Protein 3O6P (pdb70)

CATH classification: 3.10.105.10

Organism: Enterococcus faecalis (strain ATCC 700802 / V583) (NCBI:txid226185)

Radius of gyration: 17.0 Å; Cα contacts (8 Å, |Δi|>4): 452; chains: 1; bounding box: 44×44×37 Å

B-factor: mean 22.33, std 11.41, range [8.14, 105.67]

Nearest PDB structures (foldseek):
  3o6p-assembly1_A  TM=1.005E+00  e=1.698E-41  Enterococcus faecalis V583
  5kzt-assembly1_A  TM=8.878E-01  e=4.268E-19  Listeria monocytogenes 10403S
  6npo-assembly1_A  TM=9.005E-01  e=2.693E-18  Bacillus anthracis
  8ay0-assembly3_C  TM=9.014E-01  e=3.805E-15  Bacillus subtilis
  8azb-assembly1_A  TM=8.814E-01  e=1.275E-14  Bacillus subtilis subsp. subtilis str. 168

Foldseek 3Di:
DKKFKWAFAPPDPLQLQVALLLVLLLQQLADLCCCDVPLPVPQWAAAQFFQRWPPAQPPDGDTLSVVLGHPGHHDLVSSAVSVVVSCVVSVHDAEEEEEWAPDPSGVSNVVSSQCRSPVSYPRYHYYYHHDHDVVLLVCLQVVVTRHYIDMDDDPDNDRLSRLVLCQQPHSNNSSSFYDPLLNVLSCCLVPPPVPPSNSNSVSSSNRNVCCGTMRTNTMRD

Secondary structure (DSSP, 8-state):
--EEE--B---STT-GGG-HHHHHHHHHT--HHHIIIIII-SS-B--SSSSPP--B-SSSS-BHHHHH-------HHHHHHHHHHHHHHHT-S-B--EEEE-SHHHHHHHHHHHHHHHHHSTTB---EEEE-HHHHHHHHHHT--SEE--EEE-SSS-THHHHGGGSTT-TT-TT----HHHHHHHHHHHSTT---HHHHHH--HHHHH--------EEE-

Structure (mmCIF, N/CA/C/O backbone):
data_3O6P
#
_entry.id   3O6P
#
_cell.length_a   50.733
_cell.length_b   53.653
_cell.length_c   79.498
_cell.angle_alpha   90.000
_cell.angle_beta   90.000
_cell.angle_gamma   90.000
#
_symmetry.space_group_name_H-M   'P 21 21 21'
#
loop_
_entity.id
_entity.type
_entity.pdbx_description
1 polymer 'Peptide ABC transporter, peptide-binding protein'
2 non-polymer 'SODIUM ION'
3 water water
#
loop_
_atom_site.group_PDB
_atom_site.id
_atom_site.type_symbol
_atom_site.label_atom_id
_atom_site.label_alt_id
_atom_site.label_comp_id
_atom_site.label_asym_id
_atom_site.label_entity_id
_atom_site.label_seq_id
_atom_site.pdbx_PDB_ins_code
_atom_site.Cartn_x
_atom_site.Cartn_y
_atom_site.Cartn_z
_atom_site.occupancy
_atom_site.B_iso_or_equiv
_atom_site.auth_seq_id
_atom_site.auth_comp_id
_atom_site.auth_asym_id
_atom_site.auth_atom_id
_atom_site.pdbx_PDB_model_num
ATOM 1 N N . ALA A 1 3 ? 35.402 36.031 22.422 1.00 30.67 300 ALA A N 1
ATOM 2 C CA . ALA A 1 3 ? 36.605 35.396 23.030 1.00 30.06 300 ALA A CA 1
ATOM 3 C C . ALA A 1 3 ? 36.733 33.901 22.676 1.00 28.79 300 ALA A C 1
ATOM 4 O O . ALA A 1 3 ? 37.635 33.214 23.195 1.00 30.55 300 ALA A O 1
ATOM 6 N N . ALA A 1 4 ? 35.864 33.396 21.799 1.00 27.78 301 ALA A N 1
ATOM 7 C CA . ALA A 1 4 ? 35.922 31.989 21.413 1.00 24.75 301 ALA A CA 1
ATOM 8 C C . ALA A 1 4 ? 37.128 31.699 20.503 1.00 22.56 301 ALA A C 1
ATOM 9 O O . ALA A 1 4 ? 37.494 32.510 19.666 1.00 21.53 301 ALA A O 1
ATOM 11 N N . SER A 1 5 ? 37.718 30.526 20.662 1.00 20.33 302 SER A N 1
ATOM 12 C CA . SER A 1 5 ? 38.915 30.178 19.935 1.00 18.94 302 SER A CA 1
ATOM 13 C C . SER A 1 5 ? 38.753 28.771 19.371 1.00 17.13 302 SER A C 1
ATOM 14 O O . SER A 1 5 ? 38.073 27.954 19.958 1.00 16.64 302 SER A O 1
ATOM 17 N N . THR A 1 6 ? 39.381 28.527 18.233 1.00 14.54 303 THR A N 1
ATOM 18 C CA . THR A 1 6 ? 39.500 27.183 17.669 1.00 12.99 303 THR A CA 1
ATOM 19 C C . THR A 1 6 ?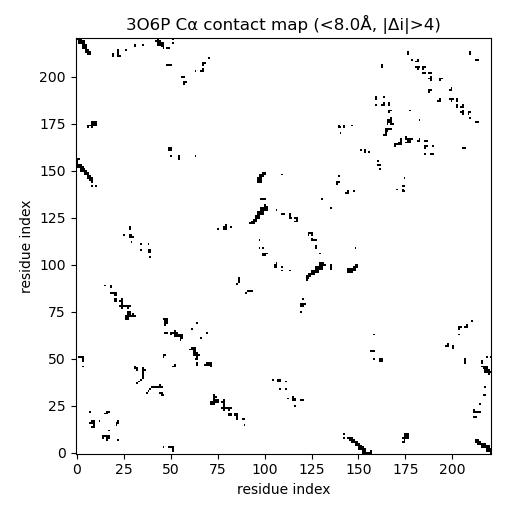 40.984 26.908 17.546 1.00 12.93 303 THR A C 1
ATOM 20 O O . THR A 1 6 ? 41.756 27.737 17.045 1.00 13.56 303 THR A O 1
ATOM 24 N N . GLN A 1 7 ? 41.384 25.737 18.022 1.00 11.84 304 GLN A N 1
ATOM 25 C CA . GLN A 1 7 ? 42.760 25.307 17.867 1.00 12.23 304 GLN A CA 1
ATOM 26 C C . GLN A 1 7 ? 42.720 24.325 16.714 1.00 12.34 304 GLN A C 1
ATOM 27 O O . GLN A 1 7 ? 41.845 23.439 16.682 1.00 13.45 304 GLN A O 1
ATOM 33 N N . TYR A 1 8 ? 43.660 24.461 15.781 1.00 12.34 305 TYR A N 1
ATOM 34 C CA . TYR A 1 8 ? 43.598 23.656 14.552 1.00 11.80 305 TYR A CA 1
ATOM 35 C C . TYR A 1 8 ? 44.978 23.259 14.088 1.00 12.18 305 TYR A C 1
ATOM 36 O O . TYR A 1 8 ? 45.976 23.827 14.537 1.00 12.42 305 TYR A O 1
ATOM 53 N N . GLU A 1 10 ? 47.129 22.935 10.664 1.00 11.24 307 GLU A N 1
ATOM 54 C CA . GLU A 1 10 ? 47.281 23.254 9.240 1.00 11.72 307 GLU A CA 1
ATOM 55 C C . GLU A 1 10 ? 48.220 22.247 8.596 1.00 11.52 307 GLU A C 1
ATOM 56 O O . GLU A 1 10 ? 49.134 21.723 9.252 1.00 12.09 307 GLU A O 1
ATOM 62 N N . LEU A 1 11 ? 47.961 21.935 7.331 1.00 11.95 308 LEU A N 1
ATOM 63 C CA . LEU A 1 11 ? 48.769 20.949 6.604 1.00 11.73 308 LEU A CA 1
ATOM 64 C C . LEU A 1 11 ? 49.382 21.629 5.395 1.00 12.10 308 LEU A C 1
ATOM 65 O O . LEU A 1 11 ? 48.711 22.417 4.715 1.00 12.75 308 LEU A O 1
ATOM 70 N N . ASN A 1 12 ? 50.665 21.368 5.160 1.00 12.31 309 ASN A N 1
ATOM 71 C CA . ASN A 1 12 ? 51.419 22.073 4.118 1.00 12.97 309 ASN A CA 1
ATOM 72 C C . ASN A 1 12 ? 51.030 21.602 2.713 1.00 13.19 309 ASN A C 1
ATOM 73 O O . ASN A 1 12 ? 51.375 20.483 2.297 1.00 14.13 309 ASN A O 1
ATOM 78 N N . GLN A 1 13 ? 50.297 22.461 2.007 1.00 13.64 310 GLN A N 1
ATOM 79 C CA . GLN A 1 13 ? 49.742 22.139 0.695 1.00 14.37 310 GLN A CA 1
ATOM 80 C C . GLN A 1 13 ? 50.445 22.951 -0.400 1.00 15.28 310 GLN A C 1
ATOM 81 O O . GLN A 1 13 ? 49.925 23.090 -1.511 1.00 15.90 310 GLN A O 1
ATOM 87 N N A ARG A 1 14 ? 51.593 23.535 -0.068 0.70 15.78 311 ARG A N 1
ATOM 88 N N B ARG A 1 14 ? 51.647 23.444 -0.095 0.30 16.21 311 ARG A N 1
ATOM 89 C CA A ARG A 1 14 ? 52.252 24.481 -0.972 0.70 16.43 311 ARG A CA 1
ATOM 90 C CA B ARG A 1 14 ? 52.423 24.250 -1.046 0.30 17.19 311 ARG A CA 1
ATOM 91 C C A ARG A 1 14 ? 52.667 23.838 -2.295 0.70 17.61 311 ARG A C 1
ATOM 92 C C B ARG A 1 14 ? 52.827 23.493 -2.322 0.30 18.28 311 ARG A C 1
ATOM 93 O O A ARG A 1 14 ? 52.482 24.414 -3.368 0.70 18.13 311 ARG A O 1
ATOM 94 O O B ARG A 1 14 ? 52.461 23.906 -3.420 0.30 18.52 311 ARG A O 1
ATOM 109 N N A ASP A 1 15 ? 53.233 22.633 -2.201 0.50 18.67 312 ASP A N 1
ATOM 110 N N B ASP A 1 15 ? 53.573 22.398 -2.196 0.50 19.78 312 ASP A N 1
ATOM 111 C CA A ASP A 1 15 ? 53.848 21.912 -3.339 0.50 19.68 312 ASP A CA 1
ATOM 112 C CA B ASP A 1 15 ? 54.056 21.715 -3.392 0.50 20.75 312 ASP A CA 1
ATOM 113 C C A ASP A 1 15 ? 52.797 21.123 -4.107 0.50 20.05 312 ASP A C 1
ATOM 114 C C B ASP A 1 15 ? 52.882 21.054 -4.111 0.50 20.72 312 ASP A C 1
ATOM 115 O O A ASP A 1 15 ? 51.937 20.496 -3.490 0.50 19.64 312 ASP A O 1
ATOM 116 O O B ASP A 1 15 ? 51.994 20.500 -3.463 0.50 20.23 312 ASP A O 1
ATOM 125 N N . GLU A 1 16 ? 52.881 21.134 -5.445 1.00 21.08 313 GLU A N 1
ATOM 126 C CA . GLU A 1 16 ? 51.899 20.422 -6.303 1.00 21.24 313 GLU A CA 1
ATOM 127 C C . GLU A 1 16 ? 51.809 18.944 -5.926 1.00 21.08 313 GLU A C 1
ATOM 128 O O . GLU A 1 16 ? 50.729 18.334 -5.988 1.00 21.22 313 GLU A O 1
ATOM 134 N N . LYS A 1 17 ? 52.946 18.382 -5.541 1.00 20.35 314 LYS A N 1
ATOM 135 C CA . LYS A 1 17 ? 53.038 16.948 -5.220 1.00 20.33 314 LYS A CA 1
ATOM 136 C C . LYS A 1 17 ? 52.987 16.667 -3.728 1.00 18.77 314 LYS A C 1
ATOM 137 O O . LYS A 1 17 ? 53.231 15.528 -3.287 1.00 19.01 314 LYS A O 1
ATOM 143 N N . SER A 1 18 ? 52.663 17.690 -2.937 1.00 17.10 315 SER A N 1
ATOM 144 C CA . SER A 1 18 ? 52.519 17.462 -1.501 1.00 16.06 315 SER A CA 1
ATOM 145 C C . SER A 1 18 ? 51.425 16.411 -1.242 1.00 14.70 315 SER A C 1
ATOM 146 O O . SER A 1 18 ? 50.315 16.519 -1.818 1.00 15.26 315 SER A O 1
ATOM 149 N N A PRO A 1 19 ? 51.699 15.434 -0.352 0.50 14.62 316 PRO A N 1
ATOM 150 N N B PRO A 1 19 ? 51.715 15.392 -0.405 0.50 14.88 316 PRO A N 1
ATOM 151 C CA A PRO A 1 19 ? 50.645 14.475 -0.037 0.50 14.02 316 PRO A CA 1
ATOM 152 C CA B PRO A 1 19 ? 50.638 14.467 -0.053 0.50 14.25 316 PRO A CA 1
ATOM 153 C C A PRO A 1 19 ? 49.426 15.168 0.558 0.50 13.24 316 PRO A C 1
ATOM 154 C C B PRO A 1 19 ? 49.424 15.170 0.555 0.50 13.38 316 PRO A C 1
ATOM 155 O O A PRO A 1 19 ? 48.310 14.702 0.387 0.50 13.53 316 PRO A O 1
ATOM 156 O O B PRO A 1 19 ? 48.305 14.704 0.395 0.50 13.66 316 PRO A O 1
ATOM 163 N N . PHE A 1 20 ? 49.647 16.291 1.236 1.00 12.97 317 PHE A N 1
ATOM 164 C CA . PHE A 1 20 ? 48.554 16.995 1.913 1.00 12.22 317 PHE A CA 1
ATOM 165 C C . PHE A 1 20 ? 47.591 17.705 0.981 1.00 12.49 317 PHE A C 1
ATOM 166 O O . PHE A 1 20 ? 46.538 18.147 1.434 1.00 13.41 317 PHE A O 1
ATOM 174 N N A ARG A 1 21 ? 47.919 17.790 -0.308 0.50 12.58 318 ARG A N 1
ATOM 175 N N B ARG A 1 21 ? 47.930 17.792 -0.305 0.50 11.83 318 ARG A N 1
ATOM 176 C CA A ARG A 1 21 ? 46.940 18.290 -1.291 0.50 13.04 318 ARG A CA 1
ATOM 177 C CA B ARG A 1 21 ? 46.960 18.281 -1.292 0.50 11.69 318 ARG A CA 1
ATOM 178 C C A ARG A 1 21 ? 45.875 17.246 -1.616 0.50 12.45 318 ARG A C 1
ATOM 179 C C B ARG A 1 21 ? 45.815 17.290 -1.472 0.50 11.59 318 ARG A C 1
ATOM 180 O O A ARG A 1 21 ? 44.919 17.523 -2.346 0.50 12.53 318 ARG A O 1
ATOM 181 O O B ARG A 1 21 ? 44.739 17.656 -1.939 0.50 11.97 318 ARG A O 1
ATOM 196 N N . ASN A 1 22 ? 46.041 16.037 -1.086 1.00 12.05 319 ASN A N 1
ATOM 197 C CA . ASN A 1 22 ? 45.049 15.009 -1.288 1.00 12.15 319 ASN A CA 1
ATOM 198 C C . ASN A 1 22 ? 43.985 15.052 -0.180 1.00 11.64 319 ASN A C 1
ATOM 199 O O . ASN A 1 22 ? 44.300 14.873 1.000 1.00 11.70 319 ASN A O 1
ATOM 204 N N . ALA A 1 23 ? 42.738 15.304 -0.559 1.00 11.32 320 ALA A N 1
ATOM 205 C CA . ALA A 1 23 ? 41.657 15.468 0.428 1.00 11.11 320 ALA A CA 1
ATOM 206 C C . ALA A 1 23 ? 41.420 14.213 1.237 1.00 10.70 320 ALA A C 1
ATOM 207 O O . ALA A 1 23 ? 41.127 14.297 2.427 1.00 11.60 320 ALA A O 1
ATOM 209 N N . ASN A 1 24 ? 41.566 13.042 0.618 1.00 10.66 321 ASN A N 1
ATOM 210 C CA . ASN A 1 24 ? 41.418 11.803 1.388 1.00 10.50 321 ASN A CA 1
ATOM 211 C C . ASN A 1 24 ? 42.461 11.621 2.495 1.00 11.08 321 ASN A C 1
ATOM 212 O O . ASN A 1 24 ? 42.131 11.106 3.573 1.00 11.26 321 ASN A O 1
ATOM 217 N N . LEU A 1 25 ? 43.697 12.050 2.250 1.00 10.78 322 LEU A N 1
ATOM 218 C CA . LEU A 1 25 ? 44.697 12.038 3.322 1.00 10.36 322 LEU A CA 1
ATOM 219 C C . LEU A 1 25 ? 44.337 13.003 4.442 1.00 9.93 322 LEU A C 1
ATOM 220 O O . LEU A 1 25 ? 44.445 12.651 5.628 1.00 10.59 322 LEU A O 1
ATOM 225 N N . ARG A 1 26 ? 43.926 14.215 4.088 1.00 9.67 323 ARG A N 1
ATOM 226 C CA . ARG A 1 26 ? 43.543 15.157 5.124 1.00 9.72 323 ARG A CA 1
ATOM 227 C C . ARG A 1 26 ? 42.380 14.618 5.999 1.00 10.71 323 ARG A C 1
ATOM 228 O O . ARG A 1 26 ? 42.404 14.719 7.229 1.00 11.04 323 ARG A O 1
ATOM 236 N N . LYS A 1 27 ? 41.410 13.994 5.356 1.00 11.42 324 LYS A N 1
ATOM 237 C CA . LYS A 1 27 ? 40.318 13.339 6.061 1.00 11.41 324 LYS A CA 1
ATOM 238 C C . LYS A 1 27 ? 40.801 12.147 6.901 1.00 11.66 324 LYS A C 1
ATOM 239 O O . LYS A 1 27 ? 40.313 11.973 8.022 1.00 11.17 324 LYS A O 1
ATOM 245 N N . ALA A 1 28 ? 41.731 11.324 6.371 1.00 11.71 325 ALA A N 1
ATOM 246 C CA . ALA A 1 28 ? 42.220 10.166 7.141 1.00 10.66 325 ALA A CA 1
ATOM 247 C C . ALA A 1 28 ? 42.858 10.665 8.442 1.00 11.03 325 ALA A C 1
ATOM 248 O O . ALA A 1 28 ? 42.633 10.095 9.531 1.00 11.36 325 ALA A O 1
ATOM 250 N N . ILE A 1 29 ? 43.597 11.772 8.339 1.00 10.95 326 ILE A N 1
ATOM 251 C CA . ILE A 1 29 ? 44.240 12.381 9.516 1.00 11.56 326 ILE A CA 1
ATOM 252 C C . ILE A 1 29 ? 43.153 12.812 10.512 1.00 11.24 326 ILE A C 1
ATOM 253 O O . ILE A 1 29 ? 43.210 12.446 11.709 1.00 10.81 326 ILE A O 1
ATOM 258 N N . SER A 1 30 ? 42.146 13.553 10.026 1.00 11.02 327 SER A N 1
ATOM 259 C CA . SER A 1 30 ? 41.088 13.991 10.928 1.00 11.27 327 SER A CA 1
ATOM 260 C C . SER A 1 30 ? 40.317 12.820 11.575 1.00 11.16 327 SER A C 1
ATOM 261 O O . SER A 1 30 ? 40.024 12.836 12.786 1.00 11.58 327 SER A O 1
ATOM 264 N N . TYR A 1 31 ? 40.023 11.793 10.787 1.00 11.01 328 TYR A N 1
ATOM 265 C CA . TYR A 1 31 ? 39.302 10.635 11.306 1.00 11.55 328 TYR A CA 1
ATOM 266 C C . TYR A 1 31 ? 40.059 9.886 12.389 1.00 11.70 328 TYR A C 1
ATOM 267 O O . TYR A 1 31 ? 39.451 9.136 13.175 1.00 12.33 328 TYR A O 1
ATOM 276 N N A SER A 1 32 ? 41.371 10.061 12.434 0.50 11.62 329 SER A N 1
ATOM 277 N N B SER A 1 32 ? 41.380 10.052 12.429 0.50 11.68 329 SER A N 1
ATOM 278 C CA A SER A 1 32 ? 42.176 9.272 13.357 0.50 11.53 329 SER A CA 1
ATOM 279 C CA B SER A 1 32 ? 42.211 9.300 13.383 0.50 11.74 329 SER A CA 1
ATOM 280 C C A SER A 1 32 ? 42.296 9.887 14.754 0.50 11.53 329 SER A C 1
ATOM 281 C C B SER A 1 32 ? 42.153 9.834 14.809 0.50 11.57 329 SER A C 1
ATOM 282 O O A SER A 1 32 ? 42.925 9.277 15.624 0.50 11.32 329 SER A O 1
ATOM 283 O O B SER A 1 32 ? 42.518 9.134 15.748 0.50 11.69 329 SER A O 1
ATOM 288 N N . ILE A 1 33 ? 41.734 11.083 14.966 1.00 11.92 330 ILE A N 1
ATOM 289 C CA . ILE A 1 33 ? 41.936 11.789 16.242 1.00 11.70 330 ILE A CA 1
ATOM 290 C C . ILE A 1 33 ? 40.644 11.831 17.052 1.00 12.61 330 ILE A C 1
ATOM 291 O O . ILE A 1 33 ? 39.648 12.424 16.628 1.00 13.59 330 ILE A O 1
ATOM 296 N N . ASP A 1 34 ? 40.669 11.185 18.204 1.00 12.79 331 ASP A N 1
ATOM 297 C CA . ASP A 1 34 ? 39.513 11.145 19.110 1.00 13.06 331 ASP A CA 1
ATOM 298 C C . ASP A 1 34 ? 39.474 12.467 19.860 1.00 13.08 331 ASP A C 1
ATOM 299 O O . ASP A 1 34 ? 40.121 12.613 20.891 1.00 14.26 331 ASP A O 1
ATOM 304 N N . ARG A 1 35 ? 38.715 13.425 19.329 1.00 12.84 332 ARG A N 1
ATOM 305 C CA . ARG A 1 35 ? 38.627 14.771 19.915 1.00 13.94 332 ARG A CA 1
ATOM 306 C C . ARG A 1 35 ? 38.007 14.741 21.319 1.00 14.18 332 ARG A C 1
ATOM 307 O O . ARG A 1 35 ? 38.366 15.567 22.180 1.00 14.07 332 ARG A O 1
ATOM 315 N N . LYS A 1 36 ? 37.056 13.831 21.539 1.00 14.80 333 LYS A N 1
ATOM 316 C CA . LYS A 1 36 ? 36.436 13.696 22.861 1.00 16.12 333 LYS A CA 1
ATOM 317 C C . LYS A 1 36 ? 37.504 13.309 23.908 1.00 16.17 333 LYS A C 1
ATOM 318 O O . LYS A 1 36 ? 37.613 13.925 24.969 1.00 16.02 333 LYS A O 1
ATOM 324 N N . ALA A 1 37 ? 38.310 12.308 23.599 1.00 17.01 334 ALA A N 1
ATOM 325 C CA . ALA A 1 37 ? 39.395 11.917 24.507 1.00 16.95 334 ALA A CA 1
ATOM 326 C C . ALA A 1 37 ? 40.382 13.071 24.696 1.00 17.34 334 ALA A C 1
ATOM 327 O O . ALA A 1 37 ? 40.894 13.308 25.814 1.00 19.41 334 ALA A O 1
ATOM 329 N N . LEU A 1 38 ? 40.693 13.772 23.608 1.00 15.96 335 LEU A N 1
ATOM 330 C CA . LEU A 1 38 ? 41.645 14.866 23.6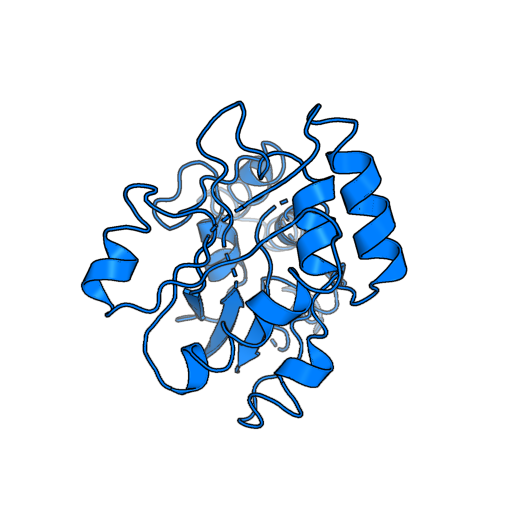97 1.00 16.27 335 LEU A CA 1
ATOM 331 C C . LEU A 1 38 ? 41.128 15.889 24.699 1.00 16.64 335 LEU A C 1
ATOM 332 O O . LEU A 1 38 ? 41.856 16.302 25.603 1.00 17.16 335 LEU A O 1
ATOM 337 N N . VAL A 1 39 ? 39.877 16.303 24.548 1.00 16.80 336 VAL A N 1
ATOM 338 C CA . VAL A 1 39 ? 39.392 17.359 25.443 1.00 17.70 336 VAL A CA 1
ATOM 339 C C . VAL A 1 39 ? 39.077 16.915 26.862 1.00 19.00 336 VAL A C 1
ATOM 340 O O . VAL A 1 39 ? 39.350 17.659 27.806 1.00 19.47 336 VAL A O 1
ATOM 344 N N A GLU A 1 40 ? 38.620 15.669 27.004 0.50 19.38 337 GLU A N 1
ATOM 345 N N B GLU A 1 40 ? 38.446 15.752 27.008 0.50 19.68 337 GLU A N 1
ATOM 346 C CA A GLU A 1 40 ? 38.152 15.148 28.294 0.50 20.93 337 GLU A CA 1
ATOM 347 C CA B GLU A 1 40 ? 37.899 15.354 28.306 0.50 21.35 337 GLU A CA 1
ATOM 348 C C A GLU A 1 40 ? 39.204 14.451 29.158 0.50 21.49 337 GLU A C 1
ATOM 349 C C B GLU A 1 40 ? 39.026 14.865 29.194 0.50 21.25 337 GLU A C 1
ATOM 350 O O A GLU A 1 40 ? 39.127 14.529 30.401 0.50 21.76 337 GLU A O 1
ATOM 351 O O B GLU A 1 40 ? 39.115 15.225 30.370 0.50 20.97 337 GLU A O 1
ATOM 362 N N A SER A 1 41 ? 40.172 13.783 28.521 0.70 21.85 338 SER A N 1
ATOM 363 N N B SER A 1 41 ? 39.899 14.040 28.604 0.30 21.31 338 SER A N 1
ATOM 364 C CA A SER A 1 41 ? 41.181 13.019 29.243 0.70 22.45 338 SER A CA 1
ATOM 365 C CA B SER A 1 41 ? 41.003 13.374 29.317 0.30 21.43 338 SER A CA 1
ATOM 366 C C A SER A 1 41 ? 42.535 13.712 29.176 0.70 22.00 338 SER A C 1
ATOM 367 C C B SER A 1 41 ? 42.315 14.155 29.229 0.30 21.28 338 SER A C 1
ATOM 368 O O A SER A 1 41 ? 43.261 13.767 30.166 0.70 22.90 338 SER A O 1
ATOM 369 O O B SER A 1 41 ? 42.817 14.640 30.245 0.30 21.19 338 SER A O 1
ATOM 374 N N . ILE A 1 42 ? 42.865 14.267 28.018 1.00 20.78 339 ILE A N 1
ATOM 375 C CA . ILE A 1 42 ? 44.188 14.840 27.819 1.00 20.64 339 ILE A CA 1
ATOM 376 C C . ILE A 1 42 ? 44.251 16.263 28.354 1.00 20.06 339 ILE A C 1
ATOM 377 O O . ILE A 1 42 ? 45.100 16.562 29.207 1.00 21.73 339 ILE A O 1
ATOM 382 N N . LEU A 1 43 ? 43.332 17.109 27.912 1.00 19.37 340 LEU A N 1
ATOM 383 C CA . LEU A 1 43 ? 43.386 18.523 28.286 1.00 19.23 340 LEU A CA 1
ATOM 384 C C . LEU A 1 43 ? 42.663 18.808 29.599 1.00 19.82 340 LEU A C 1
ATOM 385 O O . LEU A 1 43 ? 43.264 19.356 30.544 1.00 20.73 340 LEU A O 1
ATOM 390 N N . GLY A 1 44 ? 41.372 18.467 29.655 1.00 20.18 341 GLY A N 1
ATOM 391 C CA . GLY A 1 44 ? 40.560 18.628 30.864 1.00 20.71 341 GLY A CA 1
ATOM 392 C C . GLY A 1 44 ? 40.544 20.040 31.397 1.00 20.97 341 GLY A C 1
ATOM 393 O O . GLY A 1 44 ? 40.557 20.257 32.628 1.00 22.29 341 GLY A O 1
ATOM 394 N N . ASP A 1 45 ? 40.530 21.008 30.489 1.00 21.11 342 ASP A N 1
ATOM 395 C CA . ASP A 1 45 ? 40.732 22.412 30.855 1.00 20.57 342 ASP A CA 1
ATOM 396 C C . ASP A 1 45 ? 39.609 23.302 30.367 1.00 20.89 342 ASP A C 1
ATOM 397 O O . ASP A 1 45 ? 39.742 24.525 30.388 1.00 21.55 342 ASP A O 1
ATOM 402 N N . GLY A 1 46 ? 38.498 22.698 29.962 1.00 20.59 343 GLY A N 1
ATOM 403 C CA . GLY A 1 46 ? 37.331 23.470 29.526 1.00 20.72 343 GLY A CA 1
ATOM 404 C C . GLY A 1 46 ? 37.205 23.489 28.015 1.00 19.65 343 GLY A C 1
ATOM 405 O O . GLY A 1 46 ? 36.179 23.915 27.469 1.00 21.11 343 GLY A O 1
ATOM 406 N N . SER A 1 47 ? 38.244 23.018 27.322 1.00 18.82 344 SER A N 1
ATOM 407 C CA . SER A 1 47 ? 38.161 22.864 25.860 1.00 17.75 344 SER A CA 1
ATOM 408 C C . SER A 1 47 ? 37.036 21.894 25.535 1.00 17.17 344 SER A C 1
ATOM 409 O O . SER A 1 47 ? 36.775 20.952 26.298 1.00 17.41 344 SER A O 1
ATOM 412 N N . ILE A 1 48 ? 36.387 22.100 24.389 1.00 16.33 345 ILE A N 1
ATOM 413 C CA . ILE A 1 48 ? 35.322 21.177 23.946 1.00 16.01 345 ILE A CA 1
ATOM 414 C C . ILE A 1 48 ? 35.584 20.688 22.537 1.00 15.03 345 ILE A C 1
ATOM 415 O O . ILE A 1 48 ? 36.391 21.275 21.802 1.00 14.32 345 ILE A O 1
ATOM 420 N N . GLU A 1 49 ? 34.935 19.589 22.163 1.00 14.59 346 GLU A N 1
ATOM 421 C CA . GLU A 1 49 ? 35.029 19.111 20.780 1.00 14.55 346 GLU A CA 1
ATOM 422 C C . GLU A 1 49 ? 34.689 20.219 19.779 1.00 13.98 346 GLU A C 1
ATOM 423 O O . GLU A 1 49 ? 33.794 21.034 20.046 1.00 14.91 346 GLU A O 1
ATOM 429 N N . PRO A 1 50 ? 35.412 20.265 18.643 1.00 13.22 347 PRO A N 1
ATOM 430 C CA . PRO A 1 50 ? 35.133 21.333 17.669 1.00 13.46 347 PRO A CA 1
ATOM 431 C C . PRO A 1 50 ? 33.976 20.905 16.748 1.00 13.42 347 PRO A C 1
ATOM 432 O O . PRO A 1 50 ? 34.006 19.791 16.195 1.00 14.74 347 PRO A O 1
ATOM 436 N N . ASN A 1 51 ? 32.965 21.745 16.586 1.00 12.99 348 ASN A N 1
ATOM 437 C CA . ASN A 1 51 ? 31.942 21.467 15.571 1.00 13.77 348 ASN A CA 1
ATOM 438 C C . ASN A 1 51 ? 32.599 21.510 14.194 1.00 13.23 348 ASN A C 1
ATOM 439 O O . ASN A 1 51 ? 32.422 20.599 13.372 1.00 13.39 348 ASN A O 1
ATOM 444 N N . GLY A 1 52 ? 33.386 22.559 13.978 1.00 12.64 349 GLY A N 1
ATOM 445 C CA . GLY A 1 52 ? 34.074 22.789 12.692 1.00 11.97 349 GLY A CA 1
ATOM 446 C C . GLY A 1 52 ? 35.170 23.803 12.924 1.00 11.88 349 GLY A C 1
ATOM 447 O O . GLY A 1 52 ? 35.939 23.721 13.902 1.00 12.40 349 GLY A O 1
ATOM 448 N N . LEU A 1 53 ? 35.262 24.761 12.010 1.00 11.73 350 LEU A N 1
ATOM 449 C CA . LEU A 1 53 ? 36.254 25.811 12.119 1.00 11.82 350 LEU A CA 1
ATOM 450 C C . LEU A 1 53 ? 35.697 26.970 12.927 1.00 12.77 350 LEU A C 1
ATOM 451 O O . LEU A 1 53 ? 36.316 27.414 13.898 1.00 12.76 350 LEU A O 1
ATOM 456 N N . VAL A 1 54 ? 34.548 27.484 12.529 1.00 12.59 351 VAL A N 1
ATOM 457 C CA . VAL A 1 54 ? 33.974 28.629 13.272 1.00 13.94 351 VAL A CA 1
ATOM 458 C C . VAL A 1 54 ? 33.445 28.087 14.610 1.00 14.20 351 VAL A C 1
ATOM 459 O O . VAL A 1 54 ? 32.720 27.079 14.613 1.00 14.42 351 VAL A O 1
ATOM 463 N N . PRO A 1 55 ? 33.813 28.721 15.746 1.00 15.31 352 PRO A N 1
ATOM 464 C CA . PRO A 1 55 ? 33.301 28.237 17.048 1.00 16.09 352 PRO A CA 1
ATOM 465 C C . PRO A 1 55 ? 31.788 28.236 17.143 1.00 17.28 352 PRO A C 1
ATOM 466 O O . PRO A 1 55 ? 31.123 29.085 16.542 1.00 17.88 352 PRO A O 1
ATOM 470 N N . ALA A 1 56 ? 31.269 27.282 17.907 1.00 18.85 353 ALA A N 1
ATOM 471 C CA . ALA A 1 56 ? 29.857 27.207 18.282 1.00 22.11 353 ALA A CA 1
ATOM 472 C C . ALA A 1 56 ? 29.517 28.244 19.342 1.00 25.20 353 ALA A C 1
ATOM 473 O O . ALA A 1 56 ? 30.386 28.676 20.092 1.00 25.71 353 ALA A O 1
ATOM 475 N N . ASP A 1 57 ? 28.240 28.610 19.414 1.00 28.36 354 ASP A N 1
ATOM 476 C CA . ASP A 1 57 ? 27.725 29.572 20.405 1.00 32.67 354 ASP A CA 1
ATOM 477 C C . ASP A 1 57 ? 28.390 30.925 20.284 1.00 33.58 354 ASP A C 1
ATOM 478 O O . ASP A 1 57 ? 28.571 31.615 21.288 1.00 34.83 354 ASP A O 1
ATOM 491 N N . ALA A 1 59 ? 28.166 33.099 16.834 1.00 35.41 356 ALA A N 1
ATOM 492 C CA . ALA A 1 59 ? 27.433 33.945 15.881 1.00 36.36 356 ALA A CA 1
ATOM 493 C C . ALA A 1 59 ? 26.022 33.434 15.588 1.00 37.49 356 ALA A C 1
ATOM 494 O O . ALA A 1 59 ? 25.812 32.229 15.381 1.00 35.80 356 ALA A O 1
ATOM 496 N N . LYS A 1 60 ? 25.072 34.375 15.563 1.00 39.57 357 LYS A N 1
ATOM 497 C CA . LYS A 1 60 ? 23.659 34.085 15.313 1.00 42.04 357 LYS A CA 1
ATOM 498 C C . LYS A 1 60 ? 23.174 34.614 13.949 1.00 43.77 357 LYS A C 1
ATOM 499 O O . LYS A 1 60 ? 23.552 35.716 13.520 1.00 43.57 357 LYS A O 1
ATOM 505 N N . ASP A 1 61 ? 22.337 33.810 13.288 1.00 45.68 358 ASP A N 1
ATOM 506 C CA . ASP A 1 61 ? 21.693 34.138 12.014 1.00 48.20 358 ASP A CA 1
ATOM 507 C C . ASP A 1 61 ? 21.094 35.559 12.056 1.00 50.75 358 ASP A C 1
ATOM 508 O O . ASP A 1 61 ? 20.459 35.913 13.043 1.00 50.94 358 ASP A O 1
ATOM 513 N N . PRO A 1 62 ? 21.313 36.380 11.000 1.00 52.64 359 PRO A N 1
ATOM 514 C CA . PRO A 1 62 ? 20.892 37.800 11.052 1.00 55.42 359 PRO A CA 1
ATOM 515 C C . PRO A 1 62 ? 19.380 38.040 11.032 1.00 58.64 359 PRO A C 1
ATOM 516 O O . PRO A 1 62 ? 18.937 39.187 11.195 1.00 59.66 359 PRO A O 1
ATOM 520 N N . SER A 1 63 ? 18.602 36.976 10.836 1.00 60.81 360 SER A N 1
ATOM 521 C CA . SER A 1 63 ? 17.133 37.081 10.811 1.00 64.10 360 SER A CA 1
ATOM 522 C C . SER A 1 63 ? 16.441 36.382 11.999 1.00 65.11 360 SER A C 1
ATOM 523 O O . SER A 1 63 ? 15.568 36.978 12.650 1.00 66.68 360 SER A O 1
ATOM 526 N N . GLY A 1 64 ? 16.829 35.131 12.260 1.00 64.10 361 GLY A N 1
ATOM 527 C CA . GLY A 1 64 ? 16.359 34.363 13.421 1.00 63.90 361 GLY A CA 1
ATOM 528 C C . GLY A 1 64 ? 17.439 34.192 14.484 1.00 61.77 361 GLY A C 1
ATOM 529 O O . GLY A 1 64 ? 18.450 34.896 14.475 1.00 61.77 361 GLY A O 1
ATOM 530 N N . GLY A 1 65 ? 17.239 33.255 15.406 1.00 59.63 362 GLY A N 1
ATOM 531 C CA . GLY A 1 65 ? 18.175 33.081 16.523 1.00 54.73 362 GLY A CA 1
ATOM 532 C C . GLY A 1 65 ? 19.123 31.900 16.382 1.00 49.70 362 GLY A C 1
ATOM 533 O O . GLY A 1 65 ? 19.565 31.327 17.390 1.00 50.25 362 GLY A O 1
ATOM 534 N N . LYS A 1 66 ? 19.461 31.537 15.148 1.00 44.07 363 LYS A N 1
ATOM 535 C CA . LYS A 1 66 ? 20.161 30.267 14.920 1.00 37.94 363 LYS A CA 1
ATOM 536 C C . LYS A 1 66 ? 21.667 30.399 14.938 1.00 35.09 363 LYS A C 1
ATOM 537 O O . LYS A 1 66 ? 22.237 31.334 14.376 1.00 34.86 363 LYS A O 1
ATOM 543 N N . ASP A 1 67 ? 22.309 29.451 15.605 1.00 33.28 364 ASP A N 1
ATOM 544 C CA . ASP A 1 67 ? 23.746 29.474 15.726 1.00 30.69 364 ASP A CA 1
ATOM 545 C C . ASP A 1 67 ? 24.418 29.111 14.404 1.00 27.98 364 ASP A C 1
ATOM 546 O O . ASP A 1 67 ? 23.982 28.182 13.727 1.00 27.84 364 ASP A O 1
ATOM 551 N N . PHE A 1 68 ? 25.478 29.834 14.049 1.00 24.66 365 PHE A N 1
ATOM 552 C CA . PHE A 1 68 ? 26.249 29.517 12.841 1.00 21.21 365 PHE A CA 1
ATOM 553 C C . PHE A 1 68 ? 26.674 28.053 12.795 1.00 20.15 365 PHE A C 1
ATOM 554 O O . PHE A 1 68 ? 26.522 27.392 11.767 1.00 19.73 365 PHE A O 1
ATOM 562 N N . ALA A 1 69 ? 27.266 27.561 13.883 1.00 19.10 366 ALA A N 1
ATOM 563 C CA . ALA A 1 69 ? 27.781 26.178 13.889 1.00 18.69 366 ALA A CA 1
ATOM 564 C C . ALA A 1 69 ? 26.656 25.155 13.725 1.00 19.65 366 ALA A C 1
ATOM 565 O O . ALA A 1 69 ? 26.818 24.159 13.014 1.00 19.47 366 ALA A O 1
ATOM 567 N N . LYS A 1 70 ? 25.512 25.401 14.363 1.00 21.08 367 LYS A N 1
ATOM 568 C CA . LYS A 1 70 ? 24.375 24.488 14.228 1.00 23.40 367 LYS A CA 1
ATOM 569 C C . LYS A 1 70 ? 23.851 24.464 12.788 1.00 23.28 367 LYS A C 1
ATOM 570 O O . LYS A 1 70 ? 23.540 23.396 12.247 1.00 23.18 367 LYS A O 1
ATOM 576 N N A GLU A 1 71 ? 23.759 25.640 12.174 0.50 23.26 368 GLU A N 1
ATOM 577 N N B GLU A 1 71 ? 23.781 25.639 12.171 0.50 23.04 368 GLU A N 1
ATOM 578 C CA A GLU A 1 71 ? 23.302 25.751 10.796 0.50 23.59 368 GLU A CA 1
ATOM 579 C CA B GLU A 1 71 ? 23.301 25.765 10.803 0.50 23.15 368 GLU A CA 1
ATOM 580 C C A GLU A 1 71 ? 24.261 25.086 9.806 0.50 22.18 368 GLU A C 1
ATOM 581 C C B GLU A 1 71 ? 24.263 25.167 9.768 0.50 21.98 368 GLU A C 1
ATOM 582 O O A GLU A 1 71 ? 23.824 24.470 8.829 0.50 22.22 368 GLU A O 1
ATOM 583 O O B GLU A 1 71 ? 23.828 24.673 8.721 0.50 22.08 368 GLU A O 1
ATOM 594 N N . ALA A 1 72 ? 25.562 25.214 10.064 1.00 20.70 369 ALA A N 1
ATOM 595 C CA . ALA A 1 72 ? 26.571 24.668 9.176 1.00 18.59 369 ALA A CA 1
ATOM 596 C C . ALA A 1 72 ? 26.579 23.146 9.268 1.00 18.32 369 ALA A C 1
ATOM 597 O O . ALA A 1 72 ? 26.887 22.470 8.292 1.00 19.06 369 ALA A O 1
ATOM 599 N N . GLY A 1 73 ? 26.213 22.615 10.426 1.00 17.70 370 GLY A N 1
ATOM 600 C CA . GLY A 1 73 ? 26.463 21.185 10.724 1.00 17.57 370 GLY A CA 1
ATOM 601 C C . GLY A 1 73 ? 27.942 20.878 10.981 1.00 16.56 370 GLY A C 1
ATOM 602 O O . GLY A 1 73 ? 28.789 21.769 10.989 1.00 16.34 370 GLY A O 1
ATOM 603 N N . SER A 1 74 ? 28.250 19.602 11.215 1.00 16.59 371 SER A N 1
ATOM 604 C CA . SER A 1 74 ? 29.616 19.191 11.482 1.00 15.50 371 SER A CA 1
ATOM 605 C C . SER A 1 74 ? 30.014 18.085 10.534 1.00 15.91 371 SER A C 1
ATOM 606 O O . SER A 1 74 ? 29.245 17.126 10.353 1.00 16.97 371 SER A O 1
ATOM 609 N N . GLN A 1 75 ? 31.230 18.177 9.986 1.00 15.17 372 GLN A N 1
ATOM 610 C CA . GLN A 1 75 ? 31.809 17.059 9.220 1.00 16.15 372 GLN A CA 1
ATOM 611 C C . GLN A 1 75 ? 33.037 16.462 9.928 1.00 15.63 372 GLN A C 1
ATOM 612 O O . GLN A 1 75 ? 33.834 15.705 9.326 1.00 18.06 372 GLN A O 1
ATOM 618 N N . ILE A 1 76 ? 33.176 16.767 11.215 1.00 14.97 373 ILE A N 1
ATOM 619 C CA . ILE A 1 76 ? 34.288 16.228 12.023 1.00 14.63 373 ILE A CA 1
ATOM 620 C C . ILE A 1 76 ? 33.831 14.964 12.727 1.00 15.29 373 ILE A C 1
ATOM 621 O O . ILE A 1 76 ? 32.835 14.996 13.472 1.00 16.08 373 ILE A O 1
ATOM 626 N N A GLU A 1 77 ? 34.522 13.857 12.436 0.50 15.37 374 GLU A N 1
ATOM 627 N N B GLU A 1 77 ? 34.533 13.854 12.490 0.50 15.11 374 GLU A N 1
ATOM 628 C CA A GLU A 1 77 ? 34.227 12.545 12.993 0.50 17.34 374 GLU A CA 1
ATOM 629 C CA B GLU A 1 77 ? 34.140 12.552 13.018 0.50 16.75 374 GLU A CA 1
ATOM 630 C C A GLU A 1 77 ? 35.502 11.920 13.487 0.50 17.09 374 GLU A C 1
ATOM 631 C C B GLU A 1 77 ? 35.391 11.764 13.365 0.50 16.80 374 GLU A C 1
ATOM 632 O O A GLU A 1 77 ? 36.570 12.157 12.930 0.50 16.89 374 GLU A O 1
ATOM 633 O O B GLU A 1 77 ? 36.352 11.774 12.606 0.50 16.53 374 GLU A O 1
ATOM 644 N N . TYR A 1 78 ? 35.370 11.094 14.516 1.00 15.46 375 TYR A N 1
ATOM 645 C CA . TYR A 1 78 ? 36.434 10.190 14.918 1.00 15.08 375 TYR A CA 1
ATOM 646 C C . TYR A 1 78 ? 36.002 8.781 14.525 1.00 14.86 375 TYR A C 1
ATOM 647 O O . TYR A 1 78 ? 34.941 8.311 14.957 1.00 15.31 375 TYR A O 1
ATOM 656 N N . ASP A 1 79 ? 36.790 8.129 13.669 1.00 14.52 376 ASP A N 1
ATOM 657 C CA . ASP A 1 79 ? 36.479 6.764 13.241 1.00 15.12 376 ASP A CA 1
ATOM 658 C C . ASP A 1 79 ? 37.735 6.165 12.630 1.00 15.11 376 ASP A C 1
ATOM 659 O O . ASP A 1 79 ? 38.086 6.485 11.496 1.00 15.11 376 ASP A O 1
ATOM 664 N N . THR A 1 80 ? 38.418 5.295 13.360 1.00 14.59 377 THR A N 1
ATOM 665 C CA . THR A 1 80 ? 39.684 4.787 12.817 1.00 15.20 377 THR A CA 1
ATOM 666 C C . THR A 1 80 ? 39.494 3.804 11.682 1.00 14.29 377 THR A C 1
ATOM 667 O O . THR A 1 80 ? 40.414 3.666 10.882 1.00 14.33 377 THR A O 1
ATOM 671 N N . LYS A 1 81 ? 38.332 3.132 11.594 1.00 15.19 378 LYS A N 1
ATOM 672 C CA . LYS A 1 81 ? 38.036 2.286 10.402 1.00 16.02 378 LYS A CA 1
ATOM 673 C C . LYS A 1 81 ? 38.002 3.160 9.140 1.00 16.23 378 LYS A C 1
ATOM 674 O O . LYS A 1 81 ? 38.638 2.835 8.105 1.00 15.91 378 LYS A O 1
ATOM 680 N N . LYS A 1 82 ? 37.299 4.294 9.245 1.00 14.71 379 LYS A N 1
ATOM 681 C CA . LYS A 1 82 ? 37.303 5.261 8.167 1.00 15.44 379 LYS A CA 1
ATOM 682 C C . LYS A 1 82 ? 38.677 5.891 7.936 1.00 14.22 379 LYS A C 1
ATOM 683 O O . LYS A 1 82 ? 39.069 6.085 6.781 1.00 14.64 379 LYS A O 1
ATOM 689 N N . ALA A 1 83 ? 39.429 6.191 9.000 1.00 13.08 380 ALA A N 1
ATOM 690 C CA . ALA A 1 83 ? 40.792 6.700 8.799 1.00 12.25 380 ALA A CA 1
ATOM 691 C C . ALA A 1 83 ? 41.613 5.761 7.897 1.00 12.74 380 ALA A C 1
ATOM 692 O O . ALA A 1 83 ? 42.251 6.202 6.950 1.00 12.48 380 ALA A O 1
ATOM 694 N N . LYS A 1 84 ? 41.578 4.458 8.211 1.00 11.91 381 LYS A N 1
ATOM 695 C CA . LYS A 1 84 ? 42.290 3.469 7.426 1.00 12.90 381 LYS A CA 1
ATOM 696 C C . LYS A 1 84 ? 41.811 3.426 5.978 1.00 13.51 381 LYS A C 1
ATOM 697 O O . LYS A 1 84 ? 42.632 3.342 5.049 1.00 14.05 381 LYS A O 1
ATOM 703 N N . GLU A 1 85 ? 40.496 3.475 5.779 1.00 14.08 382 GLU A N 1
ATOM 704 C CA . GLU A 1 85 ? 39.937 3.397 4.426 1.00 13.91 382 GLU A CA 1
ATOM 705 C C . GLU A 1 85 ? 40.382 4.612 3.595 1.00 13.41 382 GLU A C 1
ATOM 706 O O . GLU A 1 85 ? 40.784 4.483 2.427 1.00 14.43 382 GLU A O 1
ATOM 712 N N . TYR A 1 86 ? 40.304 5.792 4.196 1.00 12.64 383 TYR A N 1
ATOM 713 C CA . TYR A 1 86 ? 40.681 7.013 3.475 1.00 11.66 383 TYR A CA 1
ATOM 714 C C . TYR A 1 86 ? 42.173 7.079 3.174 1.00 12.36 383 TYR A C 1
ATOM 715 O O . TYR A 1 86 ? 42.576 7.591 2.129 1.00 12.99 383 TYR A O 1
ATOM 724 N N . TRP A 1 87 ? 43.001 6.551 4.076 1.00 12.55 384 TRP A N 1
ATOM 725 C CA . TRP A 1 87 ? 44.418 6.486 3.810 1.00 12.75 384 TRP A CA 1
ATOM 726 C C . TRP A 1 87 ? 44.710 5.497 2.665 1.00 13.85 384 TRP A C 1
ATOM 727 O O . TRP A 1 87 ? 45.551 5.786 1.799 1.00 13.69 384 TRP A O 1
ATOM 738 N N . GLU A 1 88 ? 43.996 4.375 2.618 1.00 14.88 385 GLU A N 1
ATOM 739 C CA . GLU A 1 88 ? 44.134 3.501 1.452 1.00 16.22 385 GLU A CA 1
ATOM 740 C C . GLU A 1 88 ? 43.797 4.210 0.135 1.00 16.05 385 GLU A C 1
ATOM 741 O O . GLU A 1 88 ? 44.487 4.014 -0.887 1.00 17.01 385 GLU A O 1
ATOM 747 N N . LYS A 1 89 ? 42.743 5.021 0.147 1.00 16.58 386 LYS A N 1
ATOM 748 C CA . LYS A 1 89 ? 42.363 5.796 -1.047 1.00 16.16 386 LYS A CA 1
ATOM 749 C C . LYS A 1 89 ? 43.474 6.777 -1.386 1.00 15.42 386 LYS A C 1
ATOM 750 O O . LYS A 1 89 ? 43.834 6.906 -2.577 1.00 15.94 386 LYS A O 1
ATOM 756 N N . ALA A 1 90 ? 43.984 7.497 -0.370 1.00 14.13 387 ALA A N 1
ATOM 757 C CA . ALA A 1 90 ? 45.061 8.473 -0.604 1.00 13.45 387 ALA A CA 1
ATOM 758 C C . ALA A 1 90 ? 46.317 7.835 -1.211 1.00 14.21 387 ALA A C 1
ATOM 759 O O . ALA A 1 90 ? 46.911 8.400 -2.153 1.00 15.21 387 ALA A O 1
ATOM 761 N N . LYS A 1 91 ? 46.712 6.675 -0.679 1.00 13.80 388 LYS A N 1
ATOM 762 C CA . LYS A 1 91 ? 47.867 5.938 -1.216 1.00 14.97 388 LYS A CA 1
ATOM 763 C C . LYS A 1 91 ? 47.715 5.634 -2.705 1.00 15.60 388 LYS A C 1
ATOM 764 O O . LYS A 1 91 ? 48.672 5.767 -3.485 1.00 15.75 388 LYS A O 1
ATOM 770 N N A LYS A 1 92 ? 46.520 5.229 -3.111 0.50 15.95 389 LYS A N 1
ATOM 771 N N B LYS A 1 92 ? 46.511 5.238 -3.101 0.50 15.88 389 LYS A N 1
ATOM 772 C CA A LYS A 1 92 ? 46.290 4.905 -4.511 0.50 17.14 389 LYS A CA 1
ATOM 773 C CA B LYS A 1 92 ? 46.250 4.884 -4.489 0.50 17.06 389 LYS A CA 1
ATOM 774 C C A LYS A 1 92 ? 46.338 6.168 -5.366 0.50 17.14 389 LYS A C 1
ATOM 775 C C B LYS A 1 92 ? 46.250 6.124 -5.393 0.50 17.10 389 LYS A C 1
ATOM 776 O O A LYS A 1 92 ? 47.028 6.215 -6.391 0.50 17.39 389 LYS A O 1
ATOM 777 O O B LYS A 1 92 ? 46.808 6.101 -6.496 0.50 17.64 389 LYS A O 1
ATOM 788 N N . GLU A 1 93 ? 45.655 7.210 -4.911 1.00 16.89 390 GLU A N 1
ATOM 789 C CA . GLU A 1 93 ? 45.570 8.455 -5.672 1.00 16.87 390 GLU A CA 1
ATOM 790 C C . GLU A 1 93 ? 46.923 9.127 -5.810 1.00 16.48 390 GLU A C 1
ATOM 791 O O . GLU A 1 93 ? 47.259 9.636 -6.890 1.00 17.60 390 GLU A O 1
ATOM 797 N N . LEU A 1 94 ? 47.678 9.152 -4.711 1.00 15.26 391 LEU A N 1
ATOM 798 C CA . LEU A 1 94 ? 48.964 9.839 -4.669 1.00 14.95 391 LEU A CA 1
ATOM 799 C C . LEU A 1 94 ? 50.067 8.998 -5.256 1.00 15.87 391 LEU A C 1
ATOM 800 O O . LEU A 1 94 ? 51.110 9.519 -5.625 1.00 16.67 391 LEU A O 1
ATOM 805 N N . GLY A 1 95 ? 49.841 7.688 -5.311 1.00 15.56 392 GLY A N 1
ATOM 806 C CA . GLY A 1 95 ? 50.893 6.765 -5.734 1.00 15.31 392 GLY A CA 1
ATOM 807 C C . GLY A 1 95 ? 52.040 6.683 -4.734 1.00 15.66 392 GLY A C 1
ATOM 808 O O . GLY A 1 95 ? 53.221 6.658 -5.129 1.00 16.44 392 GLY A O 1
ATOM 809 N N . ILE A 1 96 ? 51.700 6.635 -3.442 1.00 14.78 393 ILE A N 1
ATOM 810 C CA . ILE A 1 96 ? 52.713 6.509 -2.377 1.00 14.80 393 ILE A CA 1
ATOM 811 C C . ILE A 1 96 ? 52.425 5.291 -1.503 1.00 15.50 393 ILE A C 1
ATOM 812 O O . ILE A 1 96 ? 51.289 4.818 -1.451 1.00 15.61 393 ILE A O 1
ATOM 817 N N . SER A 1 97 ? 53.458 4.808 -0.815 1.00 15.29 394 SER A N 1
ATOM 818 C CA . SER A 1 97 ? 53.348 3.660 0.074 1.00 16.04 394 SER A CA 1
ATOM 819 C C . SER A 1 97 ? 53.499 4.026 1.543 1.00 16.71 394 SER A C 1
ATOM 820 O O . SER A 1 97 ? 53.241 3.209 2.404 1.00 16.95 394 SER A O 1
ATOM 823 N N . THR A 1 98 ? 53.954 5.241 1.821 1.00 15.78 395 THR A N 1
ATOM 824 C CA . THR A 1 98 ? 54.473 5.577 3.137 1.00 16.97 395 THR A CA 1
ATOM 825 C C . THR A 1 98 ? 54.353 7.078 3.301 1.00 16.47 395 THR A C 1
ATOM 826 O O . THR A 1 98 ? 54.272 7.804 2.294 1.00 17.15 395 THR A O 1
ATOM 830 N N . LEU A 1 99 ? 54.329 7.550 4.549 1.00 16.02 396 LEU A N 1
ATOM 831 C CA . LEU A 1 99 ? 54.379 8.978 4.802 1.00 14.83 396 LEU A CA 1
ATOM 832 C C . LEU A 1 99 ? 55.135 9.209 6.109 1.00 15.58 396 LEU A C 1
ATOM 833 O O . LEU A 1 99 ? 54.866 8.517 7.084 1.00 16.48 396 LEU A O 1
ATOM 838 N N . THR A 1 100 ? 56.068 10.164 6.123 1.00 15.57 397 THR A N 1
ATOM 839 C CA . THR A 1 100 ? 56.712 10.600 7.357 1.00 16.53 397 THR A CA 1
ATOM 840 C C . THR A 1 100 ? 56.412 12.079 7.451 1.00 16.43 397 THR A C 1
ATOM 841 O O . THR A 1 100 ? 56.657 12.850 6.511 1.00 17.28 397 THR A O 1
ATOM 853 N N . ASP A 1 102 ? 56.082 15.647 10.094 1.00 14.90 399 ASP A N 1
ATOM 854 C CA . ASP A 1 102 ? 56.409 16.309 11.339 1.00 15.22 399 ASP A CA 1
ATOM 855 C C . ASP A 1 102 ? 55.275 17.255 11.722 1.00 14.69 399 ASP A C 1
ATOM 856 O O . ASP A 1 102 ? 54.729 17.937 10.863 1.00 17.12 399 ASP A O 1
ATOM 861 N N . ILE A 1 103 ? 54.937 17.325 13.006 1.00 14.04 400 ILE A N 1
ATOM 862 C CA . ILE A 1 103 ? 53.975 18.329 13.463 1.00 13.45 400 ILE A CA 1
ATOM 863 C C . ILE A 1 103 ? 54.723 19.390 14.279 1.00 13.70 400 ILE A C 1
ATOM 864 O O . ILE A 1 103 ? 55.255 19.101 15.354 1.00 14.35 400 ILE A O 1
ATOM 869 N N . LEU A 1 104 ? 54.753 20.607 13.754 1.00 12.69 401 LEU A N 1
ATOM 870 C CA . LEU A 1 104 ? 55.328 21.744 14.443 1.00 13.27 401 LEU A CA 1
ATOM 871 C C . LEU A 1 104 ? 54.305 22.231 15.473 1.00 13.42 401 LEU A C 1
ATOM 872 O O . LEU A 1 104 ? 53.112 22.286 15.181 1.00 12.99 401 LEU A O 1
ATOM 877 N N A SER A 1 105 ? 54.750 22.568 16.676 0.50 13.55 402 SER A N 1
ATOM 878 N N B SER A 1 105 ? 54.782 22.590 16.662 0.50 13.69 402 SER A N 1
ATOM 879 C CA A SER A 1 105 ? 53.814 23.054 17.684 0.50 13.71 402 SER A CA 1
ATOM 880 C CA B SER A 1 105 ? 53.896 22.880 17.784 0.50 14.02 402 SER A CA 1
ATOM 881 C C A SER A 1 105 ? 54.484 23.998 18.654 0.50 13.86 402 SER A C 1
ATOM 882 C C B SER A 1 105 ? 54.513 23.868 18.765 0.50 14.04 402 SER A C 1
ATOM 883 O O A SER A 1 105 ? 55.703 24.207 18.615 0.50 14.10 402 SER A O 1
ATOM 884 O O B SER A 1 105 ? 55.746 23.993 18.836 0.50 13.97 402 SER A O 1
ATOM 889 N N . SER A 1 106 ? 53.665 24.559 19.532 1.00 14.17 403 SER A N 1
ATOM 890 C CA . SER A 1 106 ? 54.145 25.292 20.689 1.00 15.36 403 SER A CA 1
ATOM 891 C C . SER A 1 106 ? 54.830 24.301 21.626 1.00 15.89 403 SER A C 1
ATOM 892 O O . SER A 1 106 ? 54.473 23.109 21.662 1.00 16.61 403 SER A O 1
ATOM 895 N N . ASP A 1 107 ? 55.800 24.800 22.383 1.00 16.51 404 ASP A N 1
ATOM 896 C CA . ASP A 1 107 ? 56.429 24.041 23.459 1.00 18.38 404 ASP A CA 1
ATOM 897 C C . ASP A 1 107 ? 55.745 24.280 24.824 1.00 18.94 404 ASP A C 1
ATOM 898 O O . ASP A 1 107 ? 56.255 23.838 25.858 1.00 20.36 404 ASP A O 1
ATOM 903 N N . ALA A 1 108 ? 54.594 24.961 24.816 1.00 19.60 405 ALA A N 1
ATOM 904 C CA . ALA A 1 108 ? 53.783 25.143 26.022 1.00 20.96 405 ALA A CA 1
ATOM 905 C C . ALA A 1 108 ? 53.387 23.768 26.565 1.00 22.22 405 ALA A C 1
ATOM 906 O O . ALA A 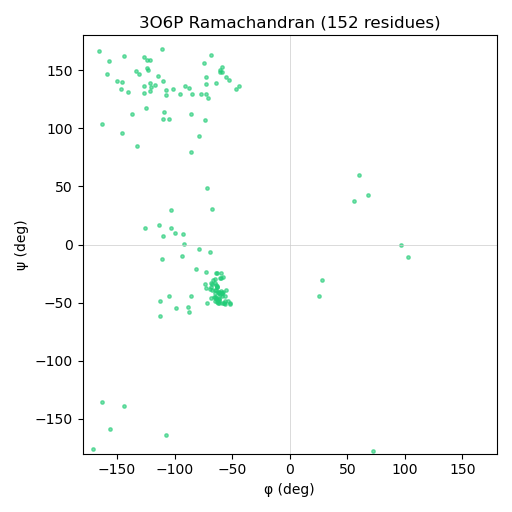1 108 ? 53.292 22.779 25.810 1.00 21.80 405 ALA A O 1
ATOM 908 N N . ASP A 1 109 ? 53.166 23.680 27.871 1.00 23.57 406 ASP A N 1
ATOM 909 C CA . ASP A 1 109 ? 52.793 22.379 28.449 1.00 25.23 406 ASP A CA 1
ATOM 910 C C . ASP A 1 109 ? 51.548 21.719 27.853 1.00 25.31 406 ASP A C 1
ATOM 911 O O . ASP A 1 109 ? 51.615 20.555 27.468 1.00 25.12 406 ASP A O 1
ATOM 916 N N . SER A 1 110 ? 50.428 22.435 27.750 1.00 25.08 407 SER A N 1
ATOM 917 C CA . SER A 1 110 ? 49.245 21.811 27.140 1.00 24.53 407 SER A CA 1
ATOM 918 C C . SER A 1 110 ? 49.439 21.525 25.655 1.00 23.85 407 SER A C 1
ATOM 919 O O . SER A 1 110 ? 48.856 20.596 25.131 1.00 23.27 407 SER A O 1
ATOM 922 N N . SER A 1 111 ? 50.240 22.347 24.977 1.00 22.91 408 SER A N 1
ATOM 923 C CA . SER A 1 111 ? 50.469 22.154 23.562 1.00 21.79 408 SER A CA 1
ATOM 924 C C . SER A 1 111 ? 51.280 20.897 23.338 1.00 21.32 408 SER A C 1
ATOM 925 O O . SER A 1 111 ? 51.028 20.151 22.396 1.00 20.63 408 SER A O 1
ATOM 928 N N . LYS A 1 112 ? 52.239 20.641 24.221 1.00 21.14 409 LYS A N 1
ATOM 929 C CA . LYS A 1 112 ? 53.006 19.383 24.132 1.00 20.95 409 LYS A CA 1
ATOM 930 C C . LYS A 1 112 ? 52.099 18.149 24.344 1.00 21.19 409 LYS A C 1
ATOM 931 O O . LYS A 1 112 ? 52.230 17.170 23.623 1.00 20.83 409 LYS A O 1
ATOM 937 N N A LYS A 1 113 ? 51.187 18.195 25.313 0.50 21.26 410 LYS A N 1
ATOM 938 N N B LYS A 1 113 ? 51.198 18.237 25.332 0.50 20.98 410 LYS A N 1
ATOM 939 C CA A LYS A 1 113 ? 50.287 17.055 25.526 0.50 21.47 410 LYS A CA 1
ATOM 940 C CA B LYS A 1 113 ? 50.180 17.207 25.608 0.50 21.12 410 LYS A CA 1
ATOM 941 C C A LYS A 1 113 ? 49.325 16.856 24.336 0.50 20.52 410 LYS A C 1
ATOM 942 C C B LYS A 1 113 ? 49.367 16.892 24.350 0.50 20.25 410 LYS A C 1
ATOM 943 O O A LYS A 1 113 ? 49.035 15.712 23.945 0.50 20.48 410 LYS A O 1
ATOM 944 O O B LYS A 1 113 ? 49.207 15.729 23.943 0.50 20.31 410 LYS A O 1
ATOM 955 N N . THR A 1 114 ? 48.869 17.959 23.735 1.00 20.09 411 THR A N 1
ATOM 956 C CA . THR A 1 114 ? 48.043 17.883 22.529 1.00 19.59 411 THR A CA 1
ATOM 957 C C . THR A 1 114 ? 48.815 17.253 21.380 1.00 18.95 411 THR A C 1
ATOM 958 O O . THR A 1 114 ? 48.321 16.314 20.736 1.00 17.99 411 THR A O 1
ATOM 962 N N . VAL A 1 115 ? 50.032 17.745 21.135 1.00 18.76 412 VAL A N 1
ATOM 963 C CA . VAL A 1 115 ? 50.777 17.244 19.977 1.00 18.14 412 VAL A CA 1
ATOM 964 C C . VAL A 1 115 ? 51.150 15.770 20.143 1.00 17.52 412 VAL A C 1
ATOM 965 O O . VAL A 1 115 ? 51.131 15.024 19.153 1.00 17.19 412 VAL A O 1
ATOM 969 N N A GLU A 1 116 ? 51.467 15.366 21.374 0.50 17.27 413 GLU A N 1
ATOM 970 N N B GLU A 1 116 ? 51.458 15.353 21.366 0.50 17.56 413 GLU A N 1
ATOM 971 C CA A GLU A 1 116 ? 51.773 13.965 21.693 0.50 16.91 413 GLU A CA 1
ATOM 972 C CA B GLU A 1 116 ? 51.777 13.949 21.630 0.50 17.47 413 GLU A CA 1
ATOM 973 C C A GLU A 1 116 ? 50.576 13.054 21.400 0.50 16.61 413 GLU A C 1
ATOM 974 C C B GLU A 1 116 ? 50.566 13.044 21.382 0.50 16.91 413 GLU A C 1
ATOM 975 O O A GLU A 1 116 ? 50.724 11.976 20.797 0.50 15.86 413 GLU A O 1
ATOM 976 O O B GLU A 1 116 ? 50.695 11.960 20.788 0.50 16.13 413 GLU A O 1
ATOM 987 N N . PHE A 1 117 ? 49.391 13.499 21.813 1.00 16.02 414 PHE A N 1
ATOM 988 C CA . PHE A 1 117 ? 48.173 12.739 21.599 1.00 14.83 414 PHE A CA 1
ATOM 989 C C . PHE A 1 117 ? 47.865 12.674 20.097 1.00 13.73 414 PHE A C 1
ATOM 990 O O . PHE A 1 117 ? 47.506 11.634 19.583 1.00 14.26 414 PHE A O 1
ATOM 998 N N . VAL A 1 118 ? 48.011 13.794 19.396 1.00 13.32 415 VAL A N 1
ATOM 999 C CA . VAL A 1 118 ? 47.762 13.806 17.939 1.00 13.25 415 VAL A CA 1
ATOM 1000 C C . VAL A 1 118 ? 48.744 12.932 17.159 1.00 13.46 415 VAL A C 1
ATOM 1001 O O . VAL A 1 118 ? 48.343 12.162 16.279 1.00 13.60 415 VAL A O 1
ATOM 1005 N N . GLN A 1 119 ? 50.026 13.056 17.496 1.00 12.97 416 GLN A N 1
ATOM 1006 C CA . GLN A 1 119 ? 51.071 12.219 16.913 1.00 13.32 416 GLN A CA 1
ATOM 1007 C C . GLN A 1 119 ? 50.770 10.746 17.138 1.00 13.32 416 GLN A C 1
ATOM 1008 O O . GLN A 1 119 ? 50.812 9.969 16.184 1.00 12.71 416 GLN A O 1
ATOM 1014 N N . GLY A 1 120 ? 50.463 10.348 18.384 1.00 12.90 417 GLY A N 1
ATOM 1015 C CA . GLY A 1 120 ? 50.176 8.927 18.648 1.00 13.78 417 GLY A CA 1
ATOM 1016 C C . GLY A 1 120 ? 48.961 8.426 17.887 1.00 13.47 417 GLY A C 1
ATOM 1017 O O . GLY A 1 120 ? 48.942 7.293 17.371 1.00 14.53 417 GLY A O 1
ATOM 1018 N N . SER A 1 121 ? 47.933 9.259 17.840 1.00 13.32 418 SER A N 1
ATOM 1019 C 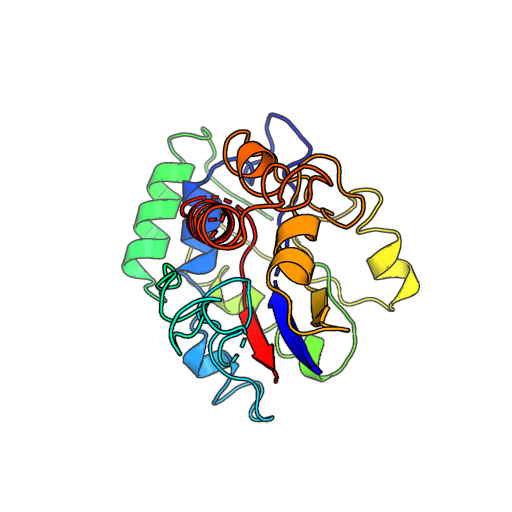CA . SER A 1 121 ? 46.675 8.880 17.188 1.00 12.76 418 SER A CA 1
ATOM 1020 C C . SER A 1 121 ? 46.853 8.625 15.687 1.00 12.07 418 SER A C 1
ATOM 1021 O O . SER A 1 121 ? 46.412 7.592 15.155 1.00 13.26 418 SER A O 1
ATOM 1024 N N . ILE A 1 122 ? 47.503 9.554 14.993 1.00 12.02 419 ILE A N 1
ATOM 1025 C CA . ILE A 1 122 ? 47.713 9.403 13.557 1.00 12.51 419 ILE A CA 1
ATOM 1026 C C . ILE A 1 122 ? 48.615 8.202 13.260 1.00 13.54 419 ILE A C 1
ATOM 1027 O O . ILE A 1 122 ? 48.285 7.338 12.418 1.00 13.99 419 ILE A O 1
ATOM 1032 N N A GLN A 1 123 ? 49.751 8.151 13.951 0.50 14.46 420 GLN A N 1
ATOM 1033 N N B GLN A 1 123 ? 49.755 8.130 13.945 0.50 14.52 420 GLN A N 1
ATOM 1034 C CA A GLN A 1 123 ? 50.743 7.104 13.754 0.50 15.15 420 GLN A CA 1
ATOM 1035 C CA B GLN A 1 123 ? 50.735 7.077 13.681 0.50 15.23 420 GLN A CA 1
ATOM 1036 C C A GLN A 1 123 ? 50.134 5.723 13.989 0.50 14.97 420 GLN A C 1
ATOM 1037 C C B GLN A 1 123 ? 50.169 5.688 14.008 0.50 15.08 420 GLN A C 1
ATOM 1038 O O A GLN A 1 123 ? 50.308 4.795 13.181 0.50 15.03 420 GLN A O 1
ATOM 1039 O O B GLN A 1 123 ? 50.410 4.708 13.278 0.50 15.27 420 GLN A O 1
ATOM 1050 N N . ASP A 1 124 ? 49.370 5.598 15.062 1.00 15.39 421 ASP A N 1
ATOM 1051 C CA . ASP A 1 124 ? 48.787 4.329 15.420 1.00 15.49 421 ASP A CA 1
ATOM 1052 C C . ASP A 1 124 ? 47.722 3.858 14.402 1.00 15.03 421 ASP A C 1
ATOM 1053 O O . ASP A 1 124 ? 47.688 2.681 14.018 1.00 16.24 421 ASP A O 1
ATOM 1058 N N . ALA A 1 125 ? 46.885 4.791 13.940 1.00 14.30 422 ALA A N 1
ATOM 1059 C CA . ALA A 1 125 ? 45.755 4.460 13.073 1.00 13.70 422 ALA A CA 1
ATOM 1060 C C . ALA A 1 125 ? 46.157 4.106 11.643 1.00 14.91 422 ALA A C 1
ATOM 1061 O O . ALA A 1 125 ? 45.525 3.244 11.017 1.00 16.15 422 ALA A O 1
ATOM 1063 N N . LEU A 1 126 ? 47.215 4.751 11.145 1.00 15.40 423 LEU A N 1
ATOM 1064 C CA . LEU A 1 126 ? 47.562 4.666 9.725 1.00 15.51 423 LEU A CA 1
ATOM 1065 C C . LEU A 1 126 ? 48.833 3.872 9.507 1.00 16.28 423 LEU A C 1
ATOM 1066 O O . LEU A 1 126 ? 49.931 4.329 9.814 1.00 16.36 423 LEU A O 1
ATOM 1071 N N . ASP A 1 127 ? 48.690 2.671 8.975 1.00 17.66 424 ASP A N 1
ATOM 1072 C CA . ASP A 1 127 ? 49.848 1.803 8.785 1.00 19.52 424 ASP A CA 1
ATOM 1073 C C . ASP A 1 127 ? 50.703 2.381 7.669 1.00 19.39 424 ASP A C 1
ATOM 1074 O O . ASP A 1 127 ? 50.202 2.628 6.585 1.00 21.58 424 ASP A O 1
ATOM 1079 N N . GLY A 1 128 ? 51.988 2.594 7.933 1.00 19.18 425 GLY A N 1
ATOM 1080 C CA . GLY A 1 128 ? 52.867 3.203 6.936 1.00 18.40 425 GLY A CA 1
ATOM 1081 C C . GLY A 1 128 ? 53.033 4.703 7.133 1.00 17.91 425 GLY A C 1
ATOM 1082 O O . GLY A 1 128 ? 53.759 5.364 6.370 1.00 18.39 425 GLY A O 1
ATOM 1083 N N . VAL A 1 129 ? 52.376 5.244 8.154 1.00 15.69 426 VAL A N 1
ATOM 1084 C CA . VAL A 1 129 ? 52.582 6.667 8.502 1.00 15.80 426 VAL A CA 1
ATOM 1085 C C . VAL A 1 129 ? 53.390 6.789 9.800 1.00 15.92 426 VAL A C 1
ATOM 1086 O O . VAL A 1 129 ? 53.041 6.167 10.821 1.00 17.40 426 VAL A O 1
ATOM 1090 N N . LYS A 1 130 ? 54.454 7.576 9.769 1.00 16.01 427 LYS A N 1
ATOM 1091 C CA . LYS A 1 130 ? 55.259 7.839 10.947 1.00 16.00 427 LYS A CA 1
ATOM 1092 C C . LYS A 1 130 ? 55.139 9.316 11.210 1.00 15.63 427 LYS A C 1
ATOM 1093 O O . LYS A 1 130 ? 55.167 10.116 10.265 1.00 15.58 427 LYS A O 1
ATOM 1099 N N . VAL A 1 131 ? 54.975 9.689 12.477 1.00 14.50 428 VAL A N 1
ATOM 1100 C CA . VAL A 1 131 ? 54.787 11.120 12.800 1.00 13.81 428 VAL A CA 1
ATOM 1101 C C . VAL A 1 131 ? 55.801 11.533 13.838 1.00 14.62 428 VAL A C 1
ATOM 1102 O O . VAL A 1 131 ? 55.920 10.871 14.865 1.00 15.22 428 VAL A O 1
ATOM 1106 N N . THR A 1 132 ? 56.502 12.639 13.581 1.00 14.46 429 THR A N 1
ATOM 1107 C CA . THR A 1 132 ? 57.417 13.240 14.557 1.00 15.85 429 THR A CA 1
ATOM 1108 C C . THR A 1 132 ? 56.833 14.559 15.033 1.00 15.81 429 THR A C 1
ATOM 1109 O O . THR A 1 132 ? 55.873 15.069 14.454 1.00 15.04 429 THR A O 1
ATOM 1113 N N . VAL A 1 133 ? 57.417 15.111 16.088 1.00 15.77 430 VAL A N 1
ATOM 1114 C CA . VAL A 1 133 ? 56.944 16.388 16.610 1.00 16.07 430 VAL A CA 1
ATOM 1115 C C . VAL A 1 133 ? 58.061 17.351 16.834 1.00 16.14 430 VAL A C 1
ATOM 1116 O O . VAL A 1 133 ? 59.164 16.949 17.223 1.00 16.84 430 VAL A O 1
ATOM 1120 N N . SER A 1 134 ? 57.763 18.637 16.633 1.00 16.45 431 SER A N 1
ATOM 1121 C CA . SER A 1 134 ? 58.755 19.681 16.852 1.00 17.13 431 SER A CA 1
ATOM 1122 C C . SER A 1 134 ? 58.180 20.819 17.676 1.00 17.20 431 SER A C 1
ATOM 1123 O O . SER A 1 134 ? 57.687 21.795 17.127 1.00 16.48 431 SER A O 1
ATOM 1126 N N . PRO A 1 135 ? 58.206 20.681 19.012 1.00 18.18 432 PRO A N 1
ATOM 1127 C CA . PRO A 1 135 ? 57.741 21.793 19.864 1.00 17.77 432 PRO A CA 1
ATOM 1128 C C . PRO A 1 135 ? 58.808 22.884 19.948 1.00 17.70 432 PRO A C 1
ATOM 1129 O O . PRO A 1 135 ? 59.980 22.594 20.232 1.00 17.85 432 PRO A O 1
ATOM 1133 N N . VAL A 1 136 ? 58.398 24.125 19.689 1.00 16.26 433 VAL A N 1
ATOM 1134 C CA . VAL A 1 136 ? 59.322 25.254 19.587 1.00 16.47 433 VAL A C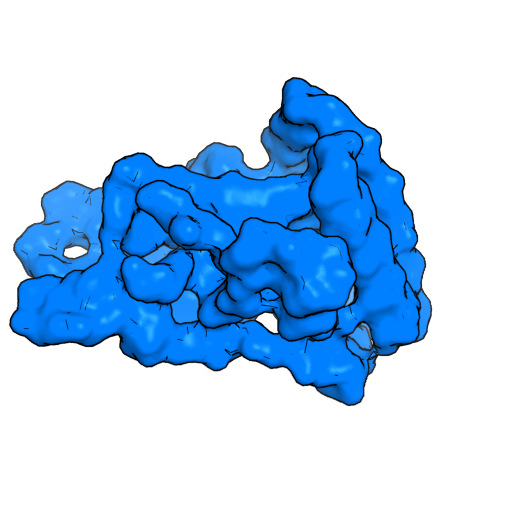A 1
ATOM 1135 C C . VAL A 1 136 ? 58.686 26.510 20.166 1.00 16.02 433 VAL A C 1
ATOM 1136 O O . VAL A 1 136 ? 57.465 26.596 20.295 1.00 15.17 433 VAL A O 1
ATOM 1140 N N . PRO A 1 137 ? 59.502 27.515 20.481 1.00 15.79 434 PRO A N 1
ATOM 1141 C CA . PRO A 1 137 ? 58.968 28.793 20.958 1.00 15.53 434 PRO A CA 1
ATOM 1142 C C . PRO A 1 137 ? 58.203 29.569 19.876 1.00 15.23 434 PRO A C 1
ATOM 1143 O O . PRO A 1 137 ? 58.335 29.311 18.692 1.00 15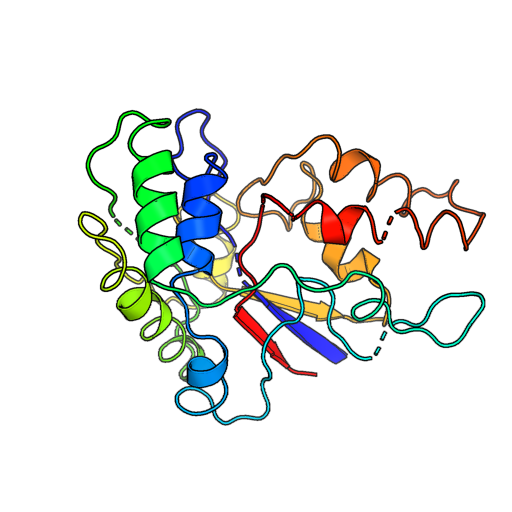.02 434 PRO A O 1
ATOM 1147 N N . PHE A 1 138 ? 57.418 30.531 20.315 1.00 14.65 435 PHE A N 1
ATOM 1148 C CA . PHE A 1 138 ? 56.530 31.277 19.436 1.00 14.33 435 PHE A CA 1
ATOM 1149 C C . PHE A 1 138 ? 57.196 31.875 18.188 1.00 14.52 435 PHE A C 1
ATOM 1150 O O . PHE A 1 138 ? 56.689 31.686 17.073 1.00 14.46 435 PHE A O 1
ATOM 1158 N N . SER A 1 139 ? 58.292 32.607 18.348 1.00 14.74 436 SER A N 1
ATOM 1159 C CA . SER A 1 139 ? 58.851 33.276 17.167 1.00 15.31 436 SER A CA 1
ATOM 1160 C C . SER A 1 139 ? 59.349 32.273 16.139 1.00 15.46 436 SER A C 1
ATOM 1161 O O . SER A 1 139 ? 59.268 32.524 14.955 1.00 15.92 436 SER A O 1
ATOM 1164 N N . VAL A 1 140 ? 59.850 31.133 16.592 1.00 15.07 437 VAL A N 1
ATOM 1165 C CA . VAL A 1 140 ? 60.251 30.062 15.672 1.00 15.09 437 VAL A CA 1
ATOM 1166 C C . VAL A 1 140 ? 59.054 29.436 14.963 1.00 15.03 437 VAL A C 1
ATOM 1167 O O . VAL A 1 140 ? 59.090 29.202 13.735 1.00 14.93 437 VAL A O 1
ATOM 1171 N N . ARG A 1 141 ? 57.997 29.128 15.713 1.00 14.97 438 ARG A N 1
ATOM 1172 C CA . ARG A 1 141 ? 56.801 28.558 15.092 1.00 15.24 438 ARG A CA 1
ATOM 1173 C C . ARG A 1 141 ? 56.253 29.504 14.043 1.00 15.19 438 ARG A C 1
ATOM 1174 O O . ARG A 1 141 ? 55.848 29.075 12.960 1.00 15.81 438 ARG A O 1
ATOM 1182 N N . LEU A 1 142 ? 56.251 30.797 14.363 1.00 14.72 439 LEU A N 1
ATOM 1183 C CA . LEU A 1 142 ? 55.706 31.783 13.438 1.00 15.23 439 LEU A CA 1
ATOM 1184 C C . LEU A 1 142 ? 56.544 31.839 12.163 1.00 16.15 439 LEU A C 1
ATOM 1185 O O . LEU A 1 142 ? 56.013 31.825 11.036 1.00 16.70 439 LEU A O 1
ATOM 1190 N N . ASP A 1 143 ? 57.856 31.925 12.337 1.00 15.84 440 ASP A N 1
ATOM 1191 C CA . ASP A 1 143 ? 58.763 32.015 11.190 1.00 16.73 440 ASP A CA 1
ATOM 1192 C C . ASP A 1 143 ? 58.672 30.789 10.283 1.00 16.61 440 ASP A C 1
ATOM 1193 O O . ASP A 1 143 ? 58.534 30.935 9.057 1.00 17.14 440 ASP A O 1
ATOM 1198 N N A ARG A 1 144 ? 58.728 29.595 10.875 0.70 15.84 441 ARG A N 1
ATOM 1199 N N B ARG A 1 144 ? 58.735 29.593 10.877 0.30 16.20 441 ARG A N 1
ATOM 1200 C CA A ARG A 1 144 ? 58.639 28.368 10.096 0.70 15.56 441 ARG A CA 1
ATOM 1201 C CA B ARG A 1 144 ? 58.630 28.342 10.120 0.30 15.94 441 ARG A CA 1
ATOM 1202 C C A ARG A 1 144 ? 57.274 28.240 9.413 0.70 15.55 441 ARG A C 1
ATOM 1203 C C B ARG A 1 144 ? 57.270 28.196 9.436 0.30 15.90 441 ARG A C 1
ATOM 1204 O O A ARG A 1 144 ? 57.192 27.768 8.279 0.70 15.51 441 ARG A O 1
ATOM 1205 O O B ARG A 1 144 ? 57.182 27.644 8.337 0.30 15.84 441 ARG A O 1
ATOM 1220 N N . SER A 1 145 ? 56.221 28.690 10.089 1.00 15.96 442 SER A N 1
ATOM 1221 C CA . SER A 1 145 ? 54.851 28.624 9.535 1.00 16.85 442 SER A CA 1
ATOM 1222 C C . SER A 1 145 ? 54.756 29.501 8.296 1.00 17.39 442 SER A C 1
ATOM 1223 O O . SER A 1 145 ? 54.196 29.106 7.260 1.00 18.09 442 SER A O 1
ATOM 1226 N N A ASN A 1 146 ? 55.329 30.697 8.363 0.50 17.96 443 ASN A N 1
ATOM 1227 N N B ASN A 1 146 ? 55.312 30.697 8.428 0.50 18.14 443 ASN A N 1
ATOM 1228 C CA A ASN A 1 146 ? 55.294 31.584 7.208 0.50 18.86 443 ASN A CA 1
ATOM 1229 C CA B ASN A 1 146 ? 55.259 31.709 7.400 0.50 19.28 443 ASN A CA 1
ATOM 1230 C C A ASN A 1 146 ? 56.079 31.028 6.038 0.50 19.26 443 ASN A C 1
ATOM 1231 C C B ASN A 1 146 ? 56.032 31.262 6.162 0.50 19.59 443 ASN A C 1
ATOM 1232 O O A ASN A 1 146 ? 55.620 31.037 4.894 0.50 19.56 443 ASN A O 1
ATOM 1233 O O B ASN A 1 146 ? 55.606 31.522 5.032 0.50 20.04 443 ASN A O 1
ATOM 1242 N N A LYS A 1 147 ? 57.263 30.533 6.330 0.50 19.23 444 LYS A N 1
ATOM 1243 N N B LYS A 1 147 ? 57.144 30.561 6.391 0.50 19.33 444 LYS A N 1
ATOM 1244 C CA A LYS A 1 147 ? 58.138 30.056 5.275 0.50 19.96 444 LYS A CA 1
ATOM 1245 C CA B LYS A 1 147 ? 58.059 30.083 5.336 0.50 19.99 444 LYS A CA 1
ATOM 1246 C C A LYS A 1 147 ? 57.837 28.636 4.783 0.50 19.43 444 LYS A C 1
ATOM 1247 C C B LYS A 1 147 ? 57.787 28.683 4.779 0.50 19.44 444 LYS A C 1
ATOM 1248 O O A LYS A 1 147 ? 58.482 28.164 3.848 0.50 19.97 444 LYS A O 1
ATOM 1249 O O B LYS A 1 147 ? 58.445 28.249 3.835 0.50 20.02 444 LYS A O 1
ATOM 1260 N N . GLY A 1 148 ? 56.853 27.966 5.385 1.00 18.79 445 GLY A N 1
ATOM 1261 C CA . GLY A 1 148 ? 56.471 26.622 4.931 1.00 17.37 445 GLY A CA 1
ATOM 1262 C C . GLY A 1 148 ? 57.416 25.528 5.380 1.00 17.02 445 GLY A C 1
ATOM 1263 O O . GLY A 1 148 ? 57.397 24.410 4.838 1.00 18.03 445 GLY A O 1
ATOM 1264 N N A ASP A 1 149 ? 58.234 25.830 6.392 0.50 17.36 446 ASP A N 1
ATOM 1265 N N B ASP A 1 149 ? 58.234 25.823 6.389 0.50 16.78 446 ASP A N 1
ATOM 1266 C CA A ASP A 1 149 ? 59.156 24.846 6.971 0.50 17.79 446 ASP A CA 1
ATOM 1267 C CA B ASP A 1 149 ? 59.169 24.837 6.924 0.50 16.74 446 ASP A CA 1
ATOM 1268 C C A ASP A 1 149 ? 58.460 23.958 7.997 0.50 16.85 446 ASP A C 1
ATOM 1269 C C B ASP A 1 149 ? 58.486 23.947 7.972 0.50 16.24 446 ASP A C 1
ATOM 1270 O O A ASP A 1 149 ? 58.780 23.989 9.194 0.50 16.46 446 ASP A O 1
ATOM 1271 O O B ASP A 1 149 ? 58.835 23.975 9.160 0.50 15.98 446 ASP A O 1
ATOM 1280 N N . PHE A 1 150 ? 57.489 23.181 7.514 1.00 15.59 447 PHE A N 1
ATOM 1281 C CA . PHE A 1 150 ? 56.692 22.281 8.364 1.00 14.66 447 PHE A CA 1
ATOM 1282 C C . PHE A 1 150 ? 55.917 21.345 7.441 1.00 14.42 447 PHE A C 1
ATOM 1283 O O . PHE A 1 150 ? 55.739 21.644 6.259 1.00 15.01 447 PHE A O 1
ATOM 1291 N N . ASP A 1 151 ? 55.459 20.225 7.995 1.00 13.48 448 ASP A N 1
ATOM 1292 C CA . ASP A 1 151 ? 54.506 19.360 7.330 1.00 13.38 448 ASP A CA 1
ATOM 1293 C C . ASP A 1 151 ? 53.123 19.657 7.870 1.00 13.31 448 ASP A C 1
ATOM 1294 O O . ASP A 1 151 ? 52.203 19.934 7.081 1.00 14.18 448 ASP A O 1
ATOM 1299 N N . ALA A 1 152 ? 52.972 19.583 9.200 1.00 12.37 449 ALA A N 1
ATOM 1300 C CA . ALA A 1 152 ? 51.771 20.050 9.881 1.00 11.71 449 ALA A CA 1
ATOM 1301 C C . ALA A 1 152 ? 52.168 21.066 10.941 1.00 12.49 449 ALA A C 1
ATOM 1302 O O . ALA A 1 152 ? 53.310 21.038 11.459 1.00 12.99 449 ALA A O 1
ATOM 1304 N N . VAL A 1 153 ? 51.267 21.991 11.243 1.00 11.85 450 VAL A N 1
ATOM 1305 C CA . VAL A 1 153 ? 51.535 22.939 12.334 1.00 12.17 450 VAL A CA 1
ATOM 1306 C C . VAL A 1 153 ? 50.260 23.175 13.140 1.00 12.46 450 VAL A C 1
ATOM 1307 O O . VAL A 1 153 ? 49.194 23.430 12.577 1.00 13.36 450 VAL A O 1
ATOM 1311 N N . ILE A 1 154 ? 50.385 23.083 14.459 1.00 12.70 451 ILE A N 1
ATOM 1312 C CA . ILE A 1 154 ? 49.230 23.339 15.348 1.00 12.88 451 ILE A CA 1
ATOM 1313 C C . ILE A 1 154 ? 49.253 24.772 15.829 1.00 13.91 451 ILE A C 1
ATOM 1314 O O . ILE A 1 154 ? 50.281 25.277 16.309 1.00 14.82 451 ILE A O 1
ATOM 1319 N N . GLY A 1 155 ? 48.122 25.449 15.683 1.00 13.91 452 GLY A N 1
ATOM 1320 C CA . GLY A 1 155 ? 47.990 26.819 16.165 1.00 14.23 452 GLY A CA 1
ATOM 1321 C C . GLY A 1 155 ? 46.523 27.071 16.391 1.00 13.99 452 GLY A C 1
ATOM 1322 O O . GLY A 1 155 ? 45.751 26.159 16.592 1.00 14.75 452 GLY A O 1
ATOM 1323 N N . GLY A 1 156 ? 46.131 28.323 16.399 1.00 16.20 453 GLY A N 1
ATOM 1324 C CA . GLY A 1 156 ? 44.726 28.587 16.533 1.00 16.49 453 GLY A CA 1
ATOM 1325 C C . GLY A 1 156 ? 44.410 30.035 16.314 1.00 16.77 453 GLY A C 1
ATOM 1326 O O . GLY A 1 156 ? 45.278 30.843 15.970 1.00 19.15 453 GLY A O 1
ATOM 1327 N N . TRP A 1 157 ? 43.149 30.355 16.501 1.00 16.06 454 TRP A N 1
ATOM 1328 C CA . TRP A 1 157 ? 42.671 31.722 16.272 1.00 17.13 454 TRP A CA 1
ATOM 1329 C C . TRP A 1 157 ? 41.591 32.028 17.270 1.00 18.34 454 TRP A C 1
ATOM 1330 O O . TRP A 1 157 ? 40.760 31.163 17.577 1.00 17.48 454 TRP A O 1
ATOM 1341 N N . SER A 1 158 ? 41.625 33.260 17.786 1.00 21.45 455 SER A N 1
ATOM 1342 C CA . SER A 1 158 ? 40.641 33.764 18.738 1.00 26.11 455 SER A CA 1
ATOM 1343 C C . SER A 1 158 ? 40.012 34.974 18.120 1.00 28.71 455 SER A C 1
ATOM 1344 O O . SER A 1 158 ? 40.704 35.823 17.547 1.00 28.11 455 SER A O 1
ATOM 1347 N N . ALA A 1 159 ? 38.699 35.065 18.301 1.00 32.38 456 ALA A N 1
ATOM 1348 C CA . ALA A 1 159 ? 37.867 36.087 17.687 1.00 34.66 456 ALA A CA 1
ATOM 1349 C C . ALA A 1 159 ? 37.808 37.406 18.473 1.00 35.47 456 ALA A C 1
ATOM 1350 O O . ALA A 1 159 ? 37.246 37.473 19.562 1.00 37.57 456 ALA A O 1
ATOM 1352 N N . ASP A 1 160 ? 38.371 38.465 17.915 1.00 38.71 457 ASP A N 1
ATOM 1353 C CA . ASP A 1 160 ? 38.199 39.783 18.528 1.00 38.79 457 ASP A CA 1
ATOM 1354 C C . ASP A 1 160 ? 36.717 40.202 18.581 1.00 40.75 457 ASP A C 1
ATOM 1355 O O . ASP A 1 160 ? 36.244 40.641 19.631 1.00 41.76 457 ASP A O 1
ATOM 1360 N N . TYR A 1 161 ? 35.999 40.040 17.460 1.00 43.88 458 TYR A N 1
ATOM 1361 C CA . TYR A 1 161 ? 34.531 40.159 17.431 1.00 47.15 458 TYR A CA 1
ATOM 1362 C C . TYR A 1 161 ? 33.870 38.898 16.894 1.00 46.59 458 TYR A C 1
ATOM 1363 O O . TYR A 1 161 ? 34.440 38.171 16.059 1.00 47.22 458 TYR A O 1
ATOM 1372 N N . ALA A 1 162 ? 32.657 38.642 17.374 1.00 45.53 459 ALA A N 1
ATOM 1373 C CA . ALA A 1 162 ? 31.973 37.366 17.126 1.00 43.57 459 ALA A CA 1
ATOM 1374 C C . ALA A 1 162 ? 31.468 37.168 15.687 1.00 40.90 459 ALA A C 1
ATOM 1375 O O . ALA A 1 162 ? 30.308 36.794 15.474 1.00 41.62 459 ALA A O 1
ATOM 1377 N N . ASP A 1 163 ? 32.320 37.423 14.700 1.00 37.31 460 ASP A N 1
ATOM 1378 C CA . ASP A 1 163 ? 31.921 37.180 13.321 1.00 33.49 460 ASP A CA 1
ATOM 1379 C C . ASP A 1 163 ? 32.611 35.959 12.681 1.00 29.30 460 ASP A C 1
ATOM 1380 O O . ASP A 1 163 ? 33.831 35.824 12.757 1.00 28.93 460 ASP A O 1
ATOM 1385 N N . PRO A 1 164 ? 31.832 35.098 12.003 1.00 25.38 461 PRO A N 1
ATOM 1386 C CA . PRO A 1 164 ? 32.421 33.891 11.432 1.00 22.29 461 PRO A CA 1
ATOM 1387 C C . PRO A 1 164 ? 33.531 34.187 10.419 1.00 20.56 461 PRO A C 1
ATOM 1388 O O . PRO A 1 164 ? 34.454 33.404 10.296 1.00 18.87 461 PRO A O 1
ATOM 1392 N N . SER A 1 165 ? 33.467 35.335 9.734 1.00 20.66 462 SER A N 1
ATOM 1393 C CA . SER A 1 165 ? 34.484 35.657 8.738 1.00 20.63 462 SER A CA 1
ATOM 1394 C C . SER A 1 165 ? 35.864 35.825 9.376 1.00 19.86 462 SER A C 1
ATOM 1395 O O . SER A 1 165 ? 36.862 35.668 8.686 1.00 18.83 462 SER A O 1
ATOM 1398 N N . SER A 1 166 ? 35.916 36.156 10.668 1.00 20.11 463 SER A N 1
ATOM 1399 C CA . SER A 1 166 ? 37.192 36.284 11.377 1.00 19.92 463 SER A CA 1
ATOM 1400 C C . SER A 1 166 ? 37.988 34.991 11.226 1.00 18.62 463 SER A C 1
ATOM 1401 O O . SER A 1 166 ? 39.205 35.022 11.066 1.00 18.88 463 SER A O 1
ATOM 1404 N N . PHE A 1 167 ? 37.294 33.857 11.279 1.00 17.10 464 PHE A N 1
ATOM 1405 C CA . PHE A 1 167 ? 37.941 32.553 11.107 1.00 16.38 464 PHE A CA 1
ATOM 1406 C C . PHE A 1 167 ? 38.076 32.155 9.647 1.00 15.68 464 PHE A C 1
ATOM 1407 O O . PHE A 1 167 ? 39.124 31.656 9.220 1.00 15.57 464 PHE A O 1
ATOM 1415 N N . LEU A 1 168 ? 37.003 32.364 8.886 1.00 14.49 465 LEU A N 1
ATOM 1416 C CA . LEU A 1 168 ? 36.960 31.866 7.525 1.00 14.56 465 LEU A CA 1
ATOM 1417 C C . LEU A 1 168 ? 37.957 32.612 6.621 1.00 14.62 465 LEU A C 1
ATOM 1418 O O . LEU A 1 168 ? 38.599 31.993 5.772 1.00 14.98 465 LEU A O 1
ATOM 1423 N N . ASP A 1 169 ? 38.125 33.912 6.847 1.00 14.88 466 ASP A N 1
ATOM 1424 C CA . ASP A 1 169 ? 39.037 34.703 6.015 1.00 16.51 466 ASP A CA 1
ATOM 1425 C C . ASP A 1 169 ? 40.480 34.169 6.029 1.00 16.20 466 ASP A C 1
ATOM 1426 O O . ASP A 1 169 ? 41.223 34.349 5.065 1.00 17.15 466 ASP A O 1
ATOM 1431 N N . LEU A 1 170 ? 40.866 33.512 7.122 1.00 15.46 467 LEU A N 1
ATOM 1432 C CA . LEU A 1 170 ? 42.221 33.036 7.288 1.00 15.74 467 LEU A CA 1
ATOM 1433 C C . LEU A 1 170 ? 42.617 32.069 6.202 1.00 15.08 467 LEU A C 1
ATOM 1434 O O . LEU A 1 170 ? 43.820 31.934 5.943 1.00 15.76 467 LEU A O 1
ATOM 1439 N N . PHE A 1 171 ? 41.627 31.404 5.581 1.00 14.59 468 PHE A N 1
ATOM 1440 C CA . PHE A 1 171 ? 41.932 30.276 4.695 1.00 13.50 468 PHE A CA 1
ATOM 1441 C C . PHE A 1 171 ? 41.675 30.573 3.233 1.00 13.63 468 PHE A C 1
ATOM 1442 O O . PHE A 1 171 ? 41.724 29.687 2.384 1.00 13.21 468 PHE A O 1
ATOM 1450 N N . ALA A 1 172 ? 41.372 31.833 2.957 1.00 13.86 469 ALA A N 1
ATOM 1451 C CA . ALA A 1 172 ? 41.403 32.315 1.583 1.00 14.59 469 ALA A CA 1
ATOM 1452 C C . ALA A 1 172 ? 42.800 32.002 1.043 1.00 15.28 469 ALA A C 1
ATOM 1453 O O . ALA A 1 172 ? 43.796 32.101 1.782 1.00 15.39 469 ALA A O 1
ATOM 1455 N N . SER A 1 173 ? 42.881 31.657 -0.239 1.00 15.74 470 SER A N 1
ATOM 1456 C CA . SER A 1 173 ? 44.142 31.184 -0.819 1.00 17.22 470 SER A CA 1
ATOM 1457 C C . SER A 1 173 ? 45.254 32.214 -0.724 1.00 18.31 470 SER A C 1
ATOM 1458 O O . SER A 1 173 ? 46.423 31.850 -0.680 1.00 19.16 470 SER A O 1
ATOM 1461 N N . ASP A 1 174 ? 44.877 33.498 -0.714 1.00 19.03 471 ASP A N 1
ATOM 1462 C CA . ASP A 1 174 ? 45.828 34.606 -0.688 1.00 20.76 471 ASP A CA 1
ATOM 1463 C C . ASP A 1 174 ? 45.981 35.286 0.684 1.00 20.93 471 ASP A C 1
ATOM 1464 O O . ASP A 1 174 ? 46.574 36.374 0.786 1.00 21.30 471 ASP A O 1
ATOM 1469 N N . ASN A 1 175 ? 45.478 34.649 1.744 1.00 19.90 472 ASN A N 1
ATOM 1470 C CA . ASN A 1 175 ? 45.591 35.248 3.084 1.00 20.07 472 ASN A CA 1
ATOM 1471 C C . ASN A 1 175 ? 46.919 34.836 3.726 1.00 20.37 472 ASN A C 1
ATOM 1472 O O . ASN A 1 175 ? 47.306 33.661 3.681 1.00 19.28 472 ASN A O 1
ATOM 1477 N N . SER A 1 176 ? 47.620 35.801 4.328 1.00 22.10 473 SER A N 1
ATOM 1478 C CA . SER A 1 176 ? 48.891 35.494 4.971 1.00 22.90 473 SER A CA 1
ATOM 1479 C C . SER A 1 176 ? 48.766 34.528 6.154 1.00 21.99 473 SER A C 1
ATOM 1480 O O . SER A 1 176 ? 49.735 33.843 6.465 1.00 23.26 473 SER A O 1
ATOM 1483 N N . TYR A 1 177 ? 47.595 34.451 6.793 1.00 19.68 474 TYR A N 1
ATOM 1484 C CA . TYR A 1 177 ? 47.404 33.502 7.896 1.00 19.05 474 TYR A CA 1
ATOM 1485 C C . TYR A 1 177 ? 47.146 32.075 7.442 1.00 17.60 474 TYR A C 1
ATOM 1486 O O . TYR A 1 177 ? 47.019 31.172 8.281 1.00 17.51 474 TYR A O 1
ATOM 1495 N N . ASN A 1 178 ? 47.050 31.861 6.123 1.00 16.61 475 ASN A N 1
ATOM 1496 C CA . ASN A 1 178 ? 46.823 30.513 5.559 1.00 15.50 475 ASN A CA 1
ATOM 1497 C C . ASN A 1 178 ? 48.186 29.842 5.409 1.00 15.95 475 ASN A C 1
ATOM 1498 O O . ASN A 1 178 ? 48.751 29.824 4.321 1.00 16.06 475 ASN A O 1
ATOM 1503 N N . ARG A 1 179 ? 48.725 29.311 6.511 1.00 16.22 476 ARG A N 1
ATOM 1504 C CA . ARG A 1 179 ? 50.128 28.897 6.513 1.00 16.84 476 ARG A CA 1
ATOM 1505 C C . ARG A 1 179 ? 50.381 27.689 5.604 1.00 16.58 476 ARG A C 1
ATOM 1506 O O . ARG A 1 179 ? 51.476 27.568 5.037 1.00 16.38 476 ARG A O 1
ATOM 1514 N N . GLY A 1 180 ? 49.387 26.809 5.507 1.00 15.67 477 GLY A N 1
ATOM 1515 C CA . GLY A 1 180 ? 49.494 25.589 4.683 1.00 15.29 477 GLY A CA 1
ATOM 1516 C C . GLY A 1 180 ? 49.177 25.854 3.216 1.00 15.13 477 GLY A C 1
ATOM 1517 O O . GLY A 1 180 ? 49.348 24.976 2.371 1.00 15.80 477 GLY A O 1
ATOM 1518 N N A ARG A 1 181 ? 48.734 27.070 2.905 0.50 14.58 478 ARG A N 1
ATOM 1519 N N B ARG A 1 181 ? 48.712 27.065 2.919 0.50 15.06 478 ARG A N 1
ATOM 1520 C CA A ARG A 1 181 ? 48.333 27.438 1.542 0.50 14.88 478 ARG A CA 1
ATOM 1521 C CA B ARG A 1 181 ? 48.348 27.460 1.556 0.50 15.81 478 ARG A CA 1
ATOM 1522 C C A ARG A 1 181 ? 47.259 26.517 0.979 0.50 14.85 478 ARG A C 1
ATOM 1523 C C B ARG A 1 181 ? 47.238 26.587 0.965 0.50 15.36 478 ARG A C 1
ATOM 1524 O O A ARG A 1 181 ? 47.360 26.006 -0.146 0.50 16.01 478 ARG A O 1
ATOM 1525 O O B ARG A 1 181 ? 47.290 26.185 -0.209 0.50 16.54 478 ARG A O 1
ATOM 1540 N N . TYR A 1 182 ? 46.240 26.283 1.797 1.00 14.44 479 TYR A N 1
ATOM 1541 C CA . TYR A 1 182 ? 45.004 25.686 1.336 1.00 13.73 479 TYR A CA 1
ATOM 1542 C C . TYR A 1 182 ? 44.509 26.551 0.187 1.00 14.15 479 TYR A C 1
ATOM 1543 O O . TYR A 1 182 ? 44.571 27.787 0.240 1.00 14.28 479 TYR A O 1
ATOM 1552 N N . ASN A 1 183 ? 44.041 25.895 -0.864 1.00 14.48 480 ASN A N 1
ATOM 1553 C CA . ASN A 1 183 ? 43.610 26.603 -2.056 1.00 15.44 480 ASN A CA 1
ATOM 1554 C C . ASN A 1 183 ? 42.432 25.882 -2.697 1.00 15.68 480 ASN A C 1
ATOM 1555 O O . ASN A 1 183 ? 42.595 24.921 -3.473 1.00 17.28 480 ASN A O 1
ATOM 1560 N N . ASN A 1 184 ? 41.242 26.351 -2.356 1.00 14.50 481 ASN A N 1
ATOM 1561 C CA . ASN A 1 184 ? 40.016 25.811 -2.895 1.00 14.23 481 ASN A CA 1
ATOM 1562 C C . ASN A 1 184 ? 39.259 26.987 -3.504 1.00 15.19 481 ASN A C 1
ATOM 1563 O O . ASN A 1 184 ? 38.892 27.947 -2.806 1.00 14.15 481 ASN A O 1
ATOM 1568 N N . ALA A 1 185 ? 39.056 26.906 -4.815 1.00 16.08 482 ALA A N 1
ATOM 1569 C CA . ALA A 1 185 ? 38.406 27.978 -5.580 1.00 17.36 482 ALA A CA 1
ATOM 1570 C C . ALA A 1 185 ? 36.991 28.319 -5.084 1.00 17.65 482 ALA A C 1
ATOM 1571 O O . ALA A 1 185 ? 36.612 29.509 -5.048 1.00 18.43 482 ALA A O 1
ATOM 1573 N N A GLU A 1 186 ? 36.210 27.314 -4.707 0.50 17.64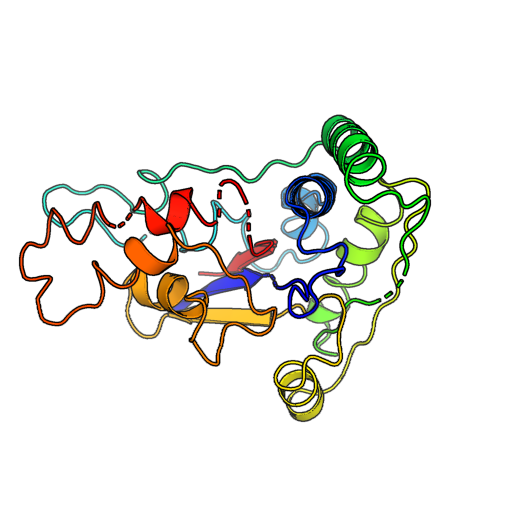 483 GLU A N 1
ATOM 1574 N N B GLU A 1 186 ? 36.228 27.280 -4.737 0.50 17.75 483 GLU A N 1
ATOM 1575 C CA A GLU A 1 186 ? 34.872 27.586 -4.168 0.50 17.01 483 GLU A CA 1
ATOM 1576 C CA B GLU A 1 186 ? 34.882 27.422 -4.158 0.50 17.30 483 GLU A CA 1
ATOM 1577 C C A GLU A 1 186 ? 34.930 28.225 -2.797 0.50 16.58 483 GLU A C 1
ATOM 1578 C C B GLU A 1 186 ? 34.936 28.174 -2.836 0.50 16.73 483 GLU A C 1
ATOM 1579 O O A GLU A 1 186 ? 34.148 29.137 -2.494 0.50 16.52 483 GLU A O 1
ATOM 1580 O O B GLU A 1 186 ? 34.162 29.113 -2.612 0.50 16.78 483 GLU A O 1
ATOM 1591 N N . PHE A 1 187 ? 35.872 27.774 -1.971 1.00 15.46 484 PHE A N 1
ATOM 1592 C CA . PHE A 1 187 ? 36.045 28.423 -0.680 1.00 14.67 484 PHE A CA 1
ATOM 1593 C C . PHE A 1 187 ? 36.342 29.911 -0.878 1.00 14.92 484 PHE A C 1
ATOM 1594 O O . PHE A 1 187 ? 35.667 30.781 -0.260 1.00 15.04 484 PHE A O 1
ATOM 1602 N N . ASP A 1 188 ? 37.311 30.208 -1.759 1.00 15.05 485 ASP A N 1
ATOM 1603 C CA . ASP A 1 188 ? 37.663 31.606 -2.032 1.00 15.56 485 ASP A CA 1
ATOM 1604 C C . ASP A 1 188 ? 36.430 32.392 -2.487 1.00 16.44 485 ASP A C 1
ATOM 1605 O O . ASP A 1 188 ? 36.199 33.540 -2.038 1.00 17.37 485 ASP A O 1
ATOM 1610 N N . LYS A 1 189 ? 35.648 31.783 -3.381 1.00 16.55 486 LYS A N 1
ATOM 1611 C CA . LYS A 1 189 ? 34.459 32.417 -3.931 1.00 17.52 486 LYS A CA 1
ATOM 1612 C C . LYS A 1 189 ? 33.524 32.823 -2.805 1.00 17.31 486 LYS A C 1
ATOM 1613 O O . LYS A 1 189 ? 33.091 33.962 -2.740 1.00 18.52 486 LYS A O 1
ATOM 1619 N N . PHE A 1 190 ? 33.223 31.890 -1.910 1.00 17.00 487 PHE A N 1
ATOM 1620 C CA . PHE A 1 190 ? 32.279 32.165 -0.827 1.00 17.02 487 PHE A CA 1
ATOM 1621 C C . PHE A 1 190 ? 32.825 33.201 0.176 1.00 17.61 487 PHE A C 1
ATOM 1622 O O . PHE A 1 190 ? 32.104 34.147 0.551 1.00 17.62 487 PHE A O 1
ATOM 1630 N N A VAL A 1 191 ? 34.076 33.018 0.601 0.50 17.96 488 VAL A N 1
ATOM 1631 N N B VAL A 1 191 ? 34.092 33.078 0.588 0.50 18.01 488 VAL A N 1
ATOM 1632 C CA A VAL A 1 191 ? 34.591 33.840 1.687 0.50 18.42 488 VAL A CA 1
ATOM 1633 C CA B VAL A 1 191 ? 34.609 34.024 1.595 0.50 18.44 488 VAL A CA 1
ATOM 1634 C C A VAL A 1 191 ? 34.817 35.277 1.245 0.50 19.63 488 VAL A C 1
ATOM 1635 C C B VAL A 1 191 ? 34.688 35.443 1.079 0.50 19.53 488 VAL A C 1
ATOM 1636 O O A VAL A 1 191 ? 34.629 36.208 2.031 0.50 20.07 488 VAL A O 1
ATOM 1637 O O B VAL A 1 191 ? 34.282 36.387 1.755 0.50 20.12 488 VAL A O 1
ATOM 1644 N N A LYS A 1 192 ? 35.192 35.459 -0.018 0.50 20.25 489 LYS A N 1
ATOM 1645 N N B LYS A 1 192 ? 35.223 35.592 -0.122 0.50 19.87 489 LYS A N 1
ATOM 1646 C CA A LYS A 1 192 ? 35.358 36.791 -0.578 0.50 21.32 489 LYS A CA 1
ATOM 1647 C CA B LYS A 1 192 ? 35.394 36.907 -0.690 0.50 20.68 489 LYS A CA 1
ATOM 1648 C C A LYS A 1 192 ? 34.004 37.457 -0.791 0.50 21.72 489 LYS A C 1
ATOM 1649 C C B LYS A 1 192 ? 34.044 37.536 -1.036 0.50 21.40 489 LYS A C 1
ATOM 1650 O O A LYS A 1 192 ? 33.833 38.629 -0.466 0.50 21.74 489 LYS A O 1
ATOM 1651 O O B LYS A 1 192 ? 33.908 38.757 -1.012 0.50 21.64 489 LYS A O 1
ATOM 1662 N N . ALA A 1 193 ? 33.040 36.705 -1.324 1.00 21.74 490 ALA A N 1
ATOM 1663 C CA . ALA A 1 193 ? 31.681 37.233 -1.525 1.00 22.91 490 ALA A CA 1
ATOM 1664 C C . ALA A 1 193 ? 31.125 37.802 -0.219 1.00 23.83 490 ALA A C 1
ATOM 1665 O O . ALA A 1 193 ? 30.445 38.833 -0.233 1.00 25.17 490 ALA A O 1
ATOM 1667 N N . ALA A 1 194 ? 31.451 37.155 0.900 1.00 24.24 491 ALA A N 1
ATOM 1668 C CA . ALA A 1 194 ? 31.028 37.592 2.232 1.00 26.19 491 ALA A CA 1
ATOM 1669 C C . ALA A 1 194 ? 31.757 38.846 2.714 1.00 28.71 491 ALA A C 1
ATOM 1670 O O . ALA A 1 194 ? 31.165 39.693 3.376 1.00 29.07 491 ALA A O 1
ATOM 1672 N N . SER A 1 195 ? 33.045 38.942 2.379 1.00 31.73 492 SER A N 1
ATOM 1673 C CA . SER A 1 195 ? 33.937 39.934 2.967 1.00 34.26 492 SER A CA 1
ATOM 1674 C C . SER A 1 195 ? 33.987 41.160 2.124 1.00 36.44 492 SER A C 1
ATOM 1675 O O . SER A 1 195 ? 34.541 42.177 2.542 1.00 37.35 492 SER A O 1
ATOM 1678 N N . SER A 1 196 ? 33.411 41.076 0.930 1.00 38.12 493 SER A N 1
ATOM 1679 C CA . SER A 1 196 ? 33.429 42.197 0.026 1.00 40.55 493 SER A CA 1
ATOM 1680 C C . SER A 1 196 ? 32.716 43.405 0.644 1.00 42.42 493 SER A C 1
ATOM 1681 O O . SER A 1 196 ? 31.805 43.255 1.458 1.00 42.83 493 SER A O 1
ATOM 1684 N N . ALA A 1 197 ? 33.140 44.604 0.263 1.00 44.48 494 ALA A N 1
ATOM 1685 C CA . ALA A 1 197 ? 32.369 45.819 0.581 1.00 46.36 494 ALA A CA 1
ATOM 1686 C C . ALA A 1 197 ? 30.982 45.839 -0.097 1.00 47.21 494 ALA A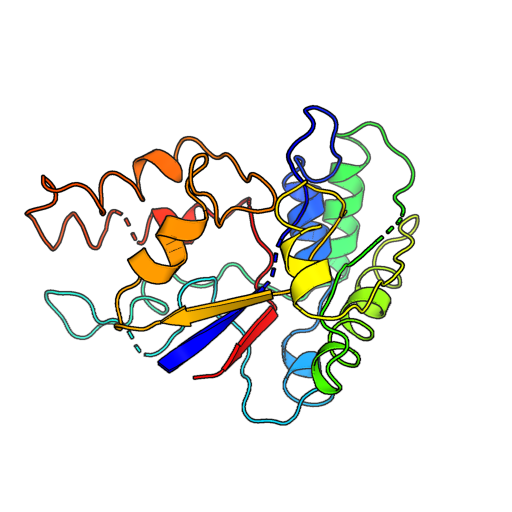 C 1
ATOM 1687 O O . ALA A 1 197 ? 30.095 46.595 0.311 1.00 48.00 494 ALA A O 1
ATOM 1689 N N A ASP A 1 198 ? 30.814 44.989 -1.107 0.50 47.16 495 ASP A N 1
ATOM 1690 N N B ASP A 1 198 ? 30.812 45.010 -1.132 0.50 47.09 495 ASP A N 1
ATOM 1691 C CA A ASP A 1 198 ? 29.555 44.859 -1.836 0.50 46.97 495 ASP A CA 1
ATOM 1692 C CA B ASP A 1 198 ? 29.536 44.872 -1.860 0.50 46.86 495 ASP A CA 1
ATOM 1693 C C A ASP A 1 198 ? 28.722 43.668 -1.346 0.50 45.97 495 ASP A C 1
ATOM 1694 C C B ASP A 1 198 ? 28.548 43.913 -1.181 0.50 45.90 495 ASP A C 1
ATOM 1695 O O A ASP A 1 198 ? 27.867 43.139 -2.069 0.50 45.98 495 ASP A O 1
ATOM 1696 O O B ASP A 1 198 ? 27.405 43.768 -1.633 0.50 45.91 495 ASP A O 1
ATOM 1705 N N . ALA A 1 199 ? 28.990 43.258 -0.108 1.00 44.85 496 ALA A N 1
ATOM 1706 C CA . ALA A 1 199 ? 28.165 42.284 0.596 1.00 42.61 496 ALA A CA 1
ATOM 1707 C C . ALA A 1 199 ? 27.187 43.023 1.518 1.00 41.29 496 ALA A C 1
ATOM 1708 O O . ALA A 1 199 ? 27.271 42.927 2.752 1.00 40.82 496 ALA A O 1
ATOM 1710 N N . THR A 1 200 ? 26.266 43.770 0.912 1.00 39.45 497 THR A N 1
ATOM 1711 C CA . THR A 1 200 ? 25.329 44.590 1.681 1.00 37.74 497 THR A CA 1
ATOM 1712 C C . THR A 1 200 ? 24.007 43.892 2.018 1.00 35.37 497 THR A C 1
ATOM 1713 O O . THR A 1 200 ? 23.150 44.496 2.650 1.00 35.06 497 THR A O 1
ATOM 1717 N N . ASP A 1 201 ? 23.843 42.638 1.591 1.00 33.02 498 ASP A N 1
ATOM 1718 C CA . ASP A 1 201 ? 22.662 41.842 1.905 1.00 30.96 498 ASP A CA 1
ATOM 1719 C C . ASP A 1 201 ? 23.102 40.852 2.969 1.00 29.79 498 ASP A C 1
ATOM 1720 O O . ASP A 1 201 ? 23.852 39.924 2.680 1.00 28.24 498 ASP A O 1
ATOM 1725 N N . PRO A 1 202 ? 22.654 41.063 4.211 1.00 29.49 499 PRO A N 1
ATOM 1726 C CA . PRO A 1 202 ? 23.137 40.223 5.302 1.00 29.12 499 PRO A CA 1
ATOM 1727 C C . PRO A 1 202 ? 22.716 38.761 5.186 1.00 28.21 499 PRO A C 1
ATOM 1728 O O . PRO A 1 202 ? 23.410 37.883 5.722 1.00 27.87 499 PRO A O 1
ATOM 1732 N N A GLU A 1 203 ? 21.598 38.485 4.524 0.50 27.90 500 GLU A N 1
ATOM 1733 N N B GLU A 1 203 ? 21.585 38.513 4.515 0.50 28.05 500 GLU A N 1
ATOM 1734 C CA A GLU A 1 203 ? 21.167 37.090 4.397 0.50 27.27 500 GLU A CA 1
ATOM 1735 C CA B GLU A 1 203 ? 21.071 37.147 4.315 0.50 27.60 500 GLU A CA 1
ATOM 1736 C C A GLU A 1 203 ? 22.019 36.346 3.370 0.50 26.26 500 GLU A C 1
ATOM 1737 C C B GLU A 1 203 ? 22.010 36.383 3.387 0.50 26.44 500 GLU A C 1
ATOM 1738 O O A GLU A 1 203 ? 22.359 35.180 3.576 0.50 25.47 500 GLU A O 1
ATOM 1739 O O B GLU A 1 203 ? 22.397 35.249 3.674 0.50 25.64 500 GLU A O 1
ATOM 1750 N N . LYS A 1 204 ? 22.386 37.022 2.282 1.00 25.62 501 LYS A N 1
ATOM 1751 C CA . LYS A 1 204 ? 23.299 36.420 1.319 1.00 24.39 501 LYS A CA 1
ATOM 1752 C C . LYS A 1 204 ? 24.678 36.262 1.962 1.00 22.89 501 LYS A C 1
ATOM 1753 O O . LYS A 1 204 ? 25.339 35.251 1.764 1.00 23.11 501 LYS A O 1
ATOM 1759 N N . ARG A 1 205 ? 25.109 37.260 2.734 1.00 22.28 502 ARG A N 1
ATOM 1760 C CA . ARG A 1 205 ? 26.430 37.182 3.387 1.00 20.09 502 ARG A CA 1
ATOM 1761 C C . ARG A 1 205 ? 26.484 35.983 4.354 1.00 19.74 502 ARG A C 1
ATOM 1762 O O . ARG A 1 205 ? 27.487 35.244 4.437 1.00 18.81 502 ARG A O 1
ATOM 1770 N N . TRP A 1 206 ? 25.404 35.796 5.094 1.00 18.91 503 TRP A N 1
ATOM 1771 C CA . TRP A 1 206 ? 25.323 34.658 6.017 1.00 18.97 503 TRP A CA 1
ATOM 1772 C C . TRP A 1 206 ? 25.418 33.338 5.257 1.00 18.58 503 TRP A C 1
ATOM 1773 O O . TRP A 1 206 ? 26.149 32.414 5.654 1.00 17.65 503 TRP A O 1
ATOM 1784 N N A ASP A 1 207 ? 24.670 33.234 4.166 0.50 18.35 504 ASP A N 1
ATOM 1785 N N B ASP A 1 207 ? 24.672 33.258 4.160 0.50 18.76 504 ASP A N 1
ATOM 1786 C CA A ASP A 1 207 ? 24.694 32.010 3.386 0.50 18.37 504 ASP A CA 1
ATOM 1787 C CA B ASP A 1 207 ? 24.669 32.078 3.312 0.50 19.15 504 ASP A CA 1
ATOM 1788 C C A ASP A 1 207 ? 26.073 31.777 2.741 0.50 17.69 504 ASP A C 1
ATOM 1789 C C B ASP A 1 207 ? 26.069 31.797 2.770 0.50 18.15 504 ASP A C 1
ATOM 1790 O O A ASP A 1 207 ? 26.528 30.639 2.644 0.50 17.10 504 ASP A O 1
ATOM 1791 O O B ASP A 1 207 ? 26.526 30.657 2.757 0.50 17.53 504 ASP A O 1
ATOM 1800 N N . ASP A 1 208 ? 26.737 32.854 2.311 1.00 17.24 505 ASP A N 1
ATOM 1801 C CA . ASP A 1 208 ? 28.112 32.745 1.787 1.00 16.90 505 ASP A CA 1
ATOM 1802 C C . ASP A 1 208 ? 29.076 32.210 2.862 1.00 15.87 505 ASP A C 1
ATOM 1803 O O . ASP A 1 208 ? 29.910 31.321 2.599 1.00 15.86 505 ASP A O 1
ATOM 1816 N N . LEU A 1 210 ? 28.260 30.431 5.591 1.00 14.81 507 LEU A N 1
ATOM 1817 C CA . LEU A 1 210 ? 27.901 29.013 5.826 1.00 13.97 507 LEU A CA 1
ATOM 1818 C C . LEU A 1 210 ? 28.487 28.095 4.754 1.00 13.89 507 LEU A C 1
ATOM 1819 O O . LEU A 1 210 ? 29.028 27.023 5.062 1.00 13.35 507 LEU A O 1
ATOM 1824 N N . ASN A 1 211 ? 28.369 28.516 3.495 1.00 13.48 508 ASN A N 1
ATOM 1825 C CA . ASN A 1 211 ? 28.942 27.758 2.406 1.00 13.47 508 ASN A CA 1
ATOM 1826 C C . ASN A 1 211 ? 30.465 27.647 2.473 1.00 13.38 508 ASN A C 1
ATOM 1827 O O . ASN A 1 211 ? 31.020 26.579 2.144 1.00 12.90 508 ASN A O 1
ATOM 1832 N N . ALA A 1 212 ? 31.120 28.722 2.919 1.00 13.11 509 ALA A N 1
ATOM 1833 C CA . ALA A 1 212 ? 32.571 28.690 3.142 1.00 12.29 509 ALA A CA 1
ATOM 1834 C C . ALA A 1 212 ? 32.934 27.653 4.199 1.00 12.52 509 ALA A C 1
ATOM 1835 O O . ALA A 1 212 ? 33.795 26.783 3.972 1.00 12.35 509 ALA A O 1
ATOM 1837 N N . GLU A 1 213 ? 32.258 27.712 5.348 1.00 11.51 510 GLU A N 1
ATOM 1838 C CA . GLU A 1 213 ? 32.514 26.713 6.416 1.00 11.26 510 GLU A CA 1
ATOM 1839 C C . GLU A 1 213 ? 32.308 25.298 5.877 1.00 11.01 510 GLU A C 1
ATOM 1840 O O . GLU A 1 213 ? 33.137 24.429 6.099 1.00 10.74 510 GLU A O 1
ATOM 1846 N N . LYS A 1 214 ? 31.190 25.057 5.206 1.00 10.70 511 LYS A N 1
ATOM 1847 C CA . LYS A 1 214 ? 30.889 23.697 4.711 1.00 11.25 511 LYS A CA 1
ATOM 1848 C C . LYS A 1 214 ? 31.900 23.275 3.656 1.00 11.72 511 LYS A C 1
ATOM 1849 O O . LYS A 1 214 ? 32.183 22.081 3.500 1.00 12.87 511 LYS A O 1
ATOM 1855 N N . THR A 1 215 ? 32.450 24.241 2.919 1.00 10.60 512 THR A N 1
ATOM 1856 C CA . THR A 1 215 ? 33.426 23.876 1.878 1.00 11.58 512 THR A CA 1
ATOM 1857 C C . THR A 1 215 ? 34.757 23.416 2.492 1.00 10.98 512 THR A C 1
ATOM 1858 O O . THR A 1 215 ? 35.263 22.346 2.157 1.00 12.24 512 THR A O 1
ATOM 1862 N N . ILE A 1 216 ? 35.299 24.205 3.404 1.00 10.86 513 ILE A N 1
ATOM 1863 C CA . ILE A 1 216 ? 36.588 23.836 4.014 1.00 9.97 513 ILE A CA 1
ATOM 1864 C C . ILE A 1 216 ? 36.468 22.599 4.896 1.00 10.42 513 ILE A C 1
ATOM 1865 O O . ILE A 1 216 ? 37.385 21.786 4.938 1.00 10.73 513 ILE A O 1
ATOM 1878 N N . GLY A 1 218 ? 34.284 20.253 4.256 1.00 11.74 515 GLY A N 1
ATOM 1879 C CA . GLY A 1 218 ? 33.973 19.171 3.304 1.00 12.42 515 GLY A CA 1
ATOM 1880 C C . GLY A 1 218 ? 35.202 18.580 2.636 1.00 13.17 515 GLY A C 1
ATOM 1881 O O . GLY A 1 218 ? 35.197 17.408 2.276 1.00 14.05 515 GLY A O 1
ATOM 1882 N N . ASP A 1 219 ? 36.246 19.382 2.446 1.00 13.07 516 ASP A N 1
ATOM 1883 C CA . ASP A 1 219 ? 37.510 18.829 1.924 1.00 13.94 516 ASP A CA 1
ATOM 1884 C C . ASP A 1 219 ? 38.619 18.879 2.987 1.00 12.95 516 ASP A C 1
ATOM 1885 O O . ASP A 1 219 ? 39.775 18.713 2.664 1.00 13.07 516 ASP A O 1
ATOM 1898 N N . GLY A 1 221 ? 40.243 21.178 4.741 1.00 11.10 518 GLY A N 1
ATOM 1899 C CA . GLY A 1 221 ? 41.392 21.986 4.322 1.00 11.18 518 GLY A CA 1
ATOM 1900 C C . GLY A 1 221 ? 42.311 22.354 5.467 1.00 11.21 518 GLY A C 1
ATOM 1901 O O . GLY A 1 221 ? 43.513 22.652 5.241 1.00 11.94 518 GLY A O 1
ATOM 1902 N N A VAL A 1 222 ? 41.748 22.351 6.678 0.50 10.23 519 VAL A N 1
ATOM 1903 N N B VAL A 1 222 ? 41.747 22.368 6.675 0.50 10.78 519 VAL A N 1
ATOM 1904 C CA A VAL A 1 222 ? 42.473 22.496 7.933 0.50 9.82 519 VAL A CA 1
ATOM 1905 C CA B VAL A 1 222 ? 42.500 22.393 7.916 0.50 10.81 519 VAL A CA 1
ATOM 1906 C C A VAL A 1 222 ? 41.816 21.498 8.908 0.50 9.86 519 VAL A C 1
ATOM 1907 C C B VAL A 1 222 ? 41.880 21.342 8.820 0.50 10.43 519 VAL A C 1
ATOM 1908 O O A VAL A 1 222 ? 40.652 21.145 8.710 0.50 10.83 519 VAL A O 1
ATOM 1909 O O B VAL A 1 222 ? 40.809 20.814 8.512 0.50 11.19 519 VAL A O 1
ATOM 1916 N N . VAL A 1 223 ? 42.541 21.034 9.929 1.00 9.70 520 VAL A N 1
ATOM 1917 C CA . VAL A 1 223 ? 42.040 19.972 10.825 1.00 10.58 520 VAL A CA 1
ATOM 1918 C C . VAL A 1 223 ? 41.776 20.587 12.212 1.00 10.69 520 VAL A C 1
ATOM 1919 O O . VAL A 1 223 ? 42.709 20.706 13.020 1.00 11.78 520 VAL A O 1
ATOM 1923 N N . PRO A 1 224 ? 40.529 21.026 12.482 1.00 11.28 521 PRO A N 1
ATOM 1924 C CA . PRO A 1 224 ? 40.239 21.579 13.834 1.00 11.22 521 PRO A CA 1
ATOM 1925 C C . PRO A 1 224 ? 40.405 20.517 14.904 1.00 11.83 521 PRO A C 1
ATOM 1926 O O . PRO A 1 224 ? 40.048 19.360 14.681 1.00 12.11 521 PRO A O 1
ATOM 1930 N N . LEU A 1 225 ? 40.998 20.916 16.029 1.00 10.86 522 LEU A N 1
ATOM 1931 C CA . LEU A 1 225 ? 41.272 19.993 17.127 1.00 10.77 522 LEU A CA 1
ATOM 1932 C C . LEU A 1 225 ? 40.307 20.186 18.299 1.00 11.30 522 LEU A C 1
ATOM 1933 O O . LEU A 1 225 ? 39.803 19.203 18.855 1.00 11.57 522 LEU A O 1
ATOM 1938 N N . PHE A 1 226 ? 40.053 21.441 18.680 1.00 11.26 523 PHE A N 1
ATOM 1939 C CA . PHE A 1 226 ? 39.113 21.720 19.754 1.00 12.44 523 PHE A CA 1
ATOM 1940 C C . PHE A 1 226 ? 38.736 23.189 19.744 1.00 13.55 523 PHE A C 1
ATOM 1941 O O . PHE A 1 226 ? 39.378 24.000 19.066 1.00 13.20 523 PHE A O 1
ATOM 1949 N N . GLN A 1 227 ? 37.683 23.519 20.488 1.00 15.29 524 GLN A N 1
ATOM 1950 C CA . GLN A 1 227 ? 37.276 24.913 20.718 1.00 17.44 524 GLN A CA 1
ATOM 1951 C C . GLN A 1 227 ? 37.455 25.243 22.206 1.00 19.38 524 GLN A C 1
ATOM 1952 O O . GLN A 1 227 ? 37.266 24.390 23.070 1.00 18.23 524 GLN A O 1
ATOM 1958 N N . LYS A 1 228 ? 37.841 26.476 22.503 1.00 22.12 525 LYS A N 1
ATOM 1959 C CA . LYS A 1 228 ? 37.947 26.903 23.896 1.00 26.78 525 LYS A CA 1
ATOM 1960 C C . LYS A 1 228 ? 37.343 28.291 23.904 1.00 30.42 525 LYS A C 1
ATOM 1961 O O . LYS A 1 228 ? 37.893 29.211 23.292 1.00 30.47 525 LYS A O 1
ATOM 1967 N N . SER A 1 229 ? 36.190 28.423 24.565 1.00 34.66 526 SER A N 1
ATOM 1968 C CA . SER A 1 229 ? 35.313 29.607 24.383 1.00 38.51 526 SER A CA 1
ATOM 1969 C C . SER A 1 229 ? 35.065 30.394 25.644 1.00 39.68 526 SER A C 1
ATOM 1970 O O . SER A 1 229 ? 35.090 29.838 26.736 1.00 41.34 526 SER A O 1
#

Solvent-accessible surface area: 10500 Å² total

Sequence (221 aa):
AASTQYELNQRRDDEKSPPFRRNANLRKAISYSSIDRKALVEESSILGDGSIEPNGLVPADAKDPSGGKDFAKEEAGSQIEEYDTKKAKEYWEKAKKKELGISTLTDILSSSDADSSKKKTVEEFVQGSIQQDALDGVKVTVSPVPFSVRLDRRSNNKKGDDFDAVIGGWSADYADPSSFLDLFASDNSYNRGRRYNNAEEFDKFVVKKAASSADDATDPEEKRWDDDLNAEKTIGDGVVVPLFQKS

InterPro domains:
  IPR000914 Solute-binding protein family 5 domain [PF00496] (88-474)
  IPR030678 Peptide/nickel binding protein, MppA-type [PIRSF002741] (11-553)
  IPR039424 Solute-binding protein family 5 [PTHR30290] (11-555)